Protein AF-A0A1F6R3R0-F1 (afdb_monomer)

Structure (mmCIF, N/CA/C/O backbone):
data_AF-A0A1F6R3R0-F1
#
_entry.id   AF-A0A1F6R3R0-F1
#
loop_
_atom_site.group_PDB
_atom_site.id
_atom_site.type_symbol
_atom_site.label_atom_id
_atom_site.label_alt_id
_atom_site.label_comp_id
_atom_site.label_asym_id
_atom_site.label_entity_id
_atom_site.label_seq_id
_atom_site.pdbx_PDB_ins_code
_atom_site.Cartn_x
_atom_site.Cartn_y
_atom_site.Cartn_z
_atom_site.occupancy
_atom_site.B_iso_or_equiv
_atom_site.auth_seq_id
_atom_site.auth_comp_id
_atom_site.auth_asym_id
_atom_site.auth_atom_id
_atom_site.pdbx_PDB_model_num
ATOM 1 N N . MET A 1 1 ? 36.912 3.350 -59.745 1.00 37.03 1 MET A N 1
ATOM 2 C CA . MET A 1 1 ? 37.679 4.532 -59.291 1.00 37.03 1 MET A CA 1
ATOM 3 C C . MET A 1 1 ? 37.264 4.845 -57.868 1.00 37.03 1 MET A C 1
ATOM 5 O O . MET A 1 1 ? 36.095 5.107 -57.629 1.00 37.03 1 MET A O 1
ATOM 9 N N . ALA A 1 2 ? 38.198 4.702 -56.929 1.00 45.88 2 ALA A N 1
ATOM 10 C CA . ALA A 1 2 ? 37.964 4.864 -55.501 1.00 45.88 2 ALA A CA 1
ATOM 11 C C . ALA A 1 2 ? 37.594 6.316 -55.175 1.00 45.88 2 ALA A C 1
ATOM 13 O O . ALA A 1 2 ? 38.344 7.239 -55.500 1.00 45.88 2 ALA A O 1
ATOM 14 N N . ALA A 1 3 ? 36.445 6.512 -54.529 1.00 49.19 3 ALA A N 1
ATOM 15 C CA . ALA A 1 3 ? 36.075 7.795 -53.963 1.00 49.19 3 ALA A CA 1
ATOM 16 C C . ALA A 1 3 ? 37.119 8.163 -52.899 1.00 49.19 3 ALA A C 1
ATOM 18 O O . ALA A 1 3 ? 37.143 7.595 -51.809 1.00 49.19 3 ALA A O 1
ATOM 19 N N . LYS A 1 4 ? 38.010 9.107 -53.221 1.00 49.38 4 LYS A N 1
ATOM 20 C CA . LYS A 1 4 ? 38.809 9.822 -52.222 1.00 49.38 4 LYS A CA 1
ATOM 21 C C . LYS A 1 4 ? 37.835 10.661 -51.394 1.00 49.38 4 LYS A C 1
ATOM 23 O O . LYS A 1 4 ? 37.620 11.837 -51.676 1.00 49.38 4 LYS A O 1
ATOM 28 N N . LEU A 1 5 ? 37.207 10.036 -50.397 1.00 56.94 5 LEU A N 1
ATOM 29 C CA . LEU A 1 5 ? 36.505 10.760 -49.349 1.00 56.94 5 LEU A CA 1
ATOM 30 C C . LEU A 1 5 ? 37.510 11.723 -48.713 1.00 56.94 5 LEU A C 1
ATOM 32 O O . LEU A 1 5 ? 38.621 11.334 -48.362 1.00 56.94 5 LEU A O 1
ATOM 36 N N . SER A 1 6 ? 37.131 12.993 -48.598 1.00 61.19 6 SER A N 1
ATOM 37 C CA . SER A 1 6 ? 37.915 14.033 -47.932 1.00 61.19 6 SER A CA 1
ATOM 38 C C . SER A 1 6 ? 37.982 13.744 -46.425 1.00 61.19 6 SER A C 1
ATOM 40 O O . SER A 1 6 ? 37.242 14.301 -45.613 1.00 61.19 6 SER A O 1
ATOM 42 N N . THR A 1 7 ? 38.867 12.817 -46.049 1.00 61.50 7 THR A N 1
ATOM 43 C CA . THR A 1 7 ? 38.990 12.207 -44.717 1.00 61.50 7 THR A CA 1
ATOM 44 C C . THR A 1 7 ? 39.216 13.239 -43.610 1.00 61.50 7 THR A C 1
ATOM 46 O O . THR A 1 7 ? 38.764 13.057 -42.485 1.00 61.50 7 THR A O 1
ATOM 49 N N . LYS A 1 8 ? 39.861 14.374 -43.921 1.00 63.59 8 LYS A N 1
ATOM 50 C CA . LYS A 1 8 ? 40.236 15.392 -42.925 1.00 63.59 8 LYS A CA 1
ATOM 51 C C . LYS A 1 8 ? 39.063 16.223 -42.393 1.00 63.59 8 LYS A C 1
ATOM 53 O O . LYS A 1 8 ? 39.130 16.679 -41.255 1.00 63.59 8 LYS A O 1
ATOM 58 N N . ARG A 1 9 ? 38.004 16.454 -43.182 1.00 64.81 9 ARG A N 1
ATOM 59 C CA . ARG A 1 9 ? 36.878 17.312 -42.755 1.00 64.81 9 ARG A CA 1
ATOM 60 C C . ARG A 1 9 ? 35.855 16.543 -41.918 1.00 64.81 9 ARG A C 1
ATOM 62 O O . ARG A 1 9 ? 35.406 17.059 -40.902 1.00 64.81 9 ARG A O 1
ATOM 69 N N . HIS A 1 10 ? 35.564 15.297 -42.289 1.00 70.12 10 HIS A N 1
ATOM 70 C CA . HIS A 1 10 ? 34.649 14.431 -41.536 1.00 70.12 10 HIS A CA 1
ATOM 71 C C . HIS A 1 10 ? 35.235 13.973 -40.192 1.00 70.12 10 HIS A C 1
ATOM 73 O O . HIS A 1 10 ? 34.489 13.808 -39.231 1.00 70.12 10 HIS A O 1
ATOM 79 N N . PHE A 1 11 ? 36.566 13.872 -40.088 1.00 81.56 11 PHE A N 1
ATOM 80 C CA . PHE A 1 11 ? 37.246 13.544 -38.832 1.00 81.56 11 PHE A CA 1
ATOM 81 C C . PHE A 1 11 ? 36.993 14.579 -37.724 1.00 81.56 11 PHE A C 1
ATOM 83 O O . PHE A 1 11 ? 36.819 14.211 -36.567 1.00 81.56 11 PHE A O 1
ATOM 90 N N . LYS A 1 12 ? 36.895 15.874 -38.068 1.00 85.00 12 LYS A N 1
ATOM 91 C CA . LYS A 1 12 ? 36.588 16.928 -37.086 1.00 85.00 12 LYS A CA 1
ATOM 92 C C . LYS A 1 12 ? 35.165 16.805 -36.546 1.00 85.00 12 LYS A C 1
ATOM 94 O O . LYS A 1 12 ? 34.970 16.875 -35.341 1.00 85.00 12 LYS A O 1
ATOM 99 N N . THR A 1 13 ? 34.179 16.587 -37.416 1.00 87.25 13 THR A N 1
ATOM 100 C CA . THR A 1 13 ? 32.778 16.407 -36.999 1.00 87.25 13 THR A CA 1
ATOM 101 C C . THR A 1 13 ? 32.602 15.144 -36.159 1.00 87.25 13 THR A C 1
ATOM 103 O O . THR A 1 13 ? 31.917 15.186 -35.143 1.00 87.25 13 THR A O 1
ATOM 106 N N . PHE A 1 14 ? 33.277 14.052 -36.531 1.00 87.62 14 PHE A N 1
ATOM 107 C CA . PHE A 1 14 ? 33.292 12.820 -35.742 1.00 87.62 14 PHE A CA 1
ATOM 108 C C . PHE A 1 14 ? 33.842 13.053 -34.328 1.00 87.62 14 PHE A C 1
ATOM 110 O O . PHE A 1 14 ? 33.255 12.578 -33.362 1.00 87.62 14 PHE A O 1
ATOM 117 N N . LEU A 1 15 ? 34.904 13.856 -34.192 1.00 90.56 15 LEU A N 1
ATOM 118 C CA . LEU A 1 15 ? 35.475 14.210 -32.892 1.00 90.56 15 LEU A CA 1
ATOM 119 C C . LEU A 1 15 ? 34.489 14.997 -32.011 1.00 90.56 15 LEU A C 1
ATOM 121 O O . LEU A 1 15 ? 34.390 14.720 -30.820 1.00 90.56 15 LEU A O 1
ATOM 125 N N . TYR A 1 16 ? 33.733 15.942 -32.584 1.00 92.81 16 TYR A N 1
ATOM 126 C CA . TYR A 1 16 ? 32.719 16.699 -31.838 1.00 92.81 16 TYR A CA 1
ATOM 127 C C . TYR A 1 16 ? 31.551 15.821 -31.382 1.00 92.81 16 TYR A C 1
ATOM 129 O O . TYR A 1 16 ? 31.128 15.925 -30.235 1.00 92.81 16 TYR A O 1
ATOM 137 N N . VAL A 1 17 ? 31.053 14.931 -32.246 1.00 92.56 17 VAL A N 1
ATOM 138 C CA . VAL A 1 17 ? 29.977 13.997 -31.877 1.00 92.56 17 VAL A CA 1
ATOM 139 C C . VAL A 1 17 ? 30.454 13.020 -30.802 1.00 92.56 17 VAL A C 1
ATOM 141 O O . VAL A 1 17 ? 29.749 12.810 -29.820 1.00 92.56 17 VAL A O 1
ATOM 144 N N . LEU A 1 18 ? 31.673 12.486 -30.935 1.00 93.19 18 LEU A N 1
ATOM 145 C CA . LEU A 1 18 ? 32.281 11.613 -29.930 1.00 93.19 18 LEU A CA 1
ATOM 146 C C . LEU A 1 18 ? 32.450 12.335 -28.589 1.00 93.19 18 LEU A C 1
ATOM 148 O O . LEU A 1 18 ? 32.170 11.762 -27.542 1.00 93.19 18 LEU A O 1
ATOM 152 N N . PHE A 1 19 ? 32.865 13.601 -28.615 1.00 95.00 19 PHE A N 1
ATOM 153 C CA . PHE A 1 19 ? 33.019 14.409 -27.411 1.00 95.00 19 PHE A CA 1
ATOM 154 C C . PHE A 1 19 ? 31.679 14.657 -26.705 1.00 95.00 19 PHE A C 1
ATOM 156 O O . PHE A 1 19 ? 31.589 14.474 -25.494 1.00 95.00 19 PHE A O 1
ATOM 163 N N . ILE A 1 20 ? 30.626 15.005 -27.452 1.00 94.50 20 ILE A N 1
ATOM 164 C CA . ILE A 1 20 ? 29.276 15.191 -26.898 1.00 94.50 20 ILE A CA 1
ATOM 165 C C . ILE A 1 20 ? 28.734 13.870 -26.336 1.00 94.50 20 ILE A C 1
ATOM 167 O O . ILE A 1 20 ? 28.170 13.856 -25.245 1.00 94.50 20 ILE A O 1
ATOM 171 N N . PHE A 1 21 ? 28.947 12.754 -27.038 1.00 94.94 21 PHE A N 1
ATOM 172 C CA . PHE A 1 21 ? 28.534 11.429 -26.579 1.00 94.94 21 PHE A CA 1
ATOM 173 C C . PHE A 1 21 ? 29.245 11.025 -25.281 1.00 94.94 21 PHE A C 1
ATOM 175 O O . PHE A 1 21 ? 28.594 10.604 -24.329 1.00 94.94 21 PHE A O 1
ATOM 182 N N . LEU A 1 22 ? 30.566 11.218 -25.202 1.00 94.44 22 LEU A N 1
ATOM 183 C CA . LEU A 1 22 ? 31.344 10.932 -23.994 1.00 94.44 22 LEU A CA 1
ATOM 184 C C . LEU A 1 22 ? 30.940 11.830 -22.822 1.00 94.44 22 LEU A C 1
ATOM 186 O O . LEU A 1 22 ? 30.851 11.341 -21.700 1.00 94.44 22 LEU A O 1
ATOM 190 N N . LEU A 1 23 ? 30.647 13.110 -23.069 1.00 93.94 23 LEU A N 1
ATOM 191 C CA . LEU A 1 23 ? 30.096 14.007 -22.051 1.00 93.94 23 LEU A CA 1
ATOM 192 C C . LEU A 1 23 ? 28.736 13.521 -21.542 1.00 93.94 23 LEU A C 1
ATOM 194 O O . LEU A 1 23 ? 28.521 13.489 -20.334 1.00 93.94 23 LEU A O 1
ATOM 198 N N . GLY A 1 24 ? 27.844 13.102 -22.443 1.00 92.56 24 GLY A N 1
ATOM 199 C CA . GLY A 1 24 ? 26.542 12.542 -22.082 1.00 92.56 24 GLY A CA 1
ATOM 200 C C . GLY A 1 24 ? 26.670 11.276 -21.235 1.00 92.56 24 GLY A C 1
ATOM 201 O O . GLY A 1 24 ? 26.038 11.173 -20.188 1.00 92.56 24 GLY A O 1
ATOM 202 N N . VAL A 1 25 ? 27.547 10.351 -21.630 1.00 90.56 25 VAL A N 1
ATOM 203 C CA . VAL A 1 25 ? 27.831 9.121 -20.873 1.00 90.56 25 VAL A CA 1
ATOM 204 C C . VAL A 1 25 ? 28.475 9.435 -19.519 1.00 90.56 25 VAL A C 1
ATOM 206 O O . VAL A 1 25 ? 28.128 8.817 -18.518 1.00 90.56 25 VAL A O 1
ATOM 209 N N . PHE A 1 26 ? 29.381 10.411 -19.447 1.00 89.88 26 PHE A N 1
ATOM 210 C CA . PHE A 1 26 ? 30.019 10.817 -18.194 1.00 89.88 26 PHE A CA 1
ATOM 211 C C . PHE A 1 26 ? 29.010 11.414 -17.203 1.00 89.88 26 PHE A C 1
ATOM 213 O O . PHE A 1 26 ? 28.963 11.000 -16.046 1.00 89.88 26 PHE A O 1
ATOM 220 N N . VAL A 1 27 ? 28.153 12.330 -17.666 1.00 88.06 27 VAL A N 1
ATOM 221 C CA . VAL A 1 27 ? 27.066 12.898 -16.852 1.00 88.06 27 VAL A CA 1
ATOM 222 C C . VAL A 1 27 ? 26.061 11.814 -16.457 1.00 88.06 27 VAL A C 1
ATOM 224 O O . VAL A 1 27 ? 25.678 11.739 -15.291 1.00 88.06 27 VAL A O 1
ATOM 227 N N . GLY A 1 28 ? 25.691 10.931 -17.388 1.00 83.62 28 GLY A N 1
ATOM 228 C CA . GLY A 1 28 ? 24.797 9.802 -17.131 1.00 83.62 28 GLY A CA 1
ATOM 229 C C . GLY A 1 28 ? 25.333 8.860 -16.054 1.00 83.62 28 GLY A C 1
ATOM 230 O O . GLY A 1 28 ? 24.596 8.486 -15.145 1.00 83.62 28 GLY A O 1
ATOM 231 N N . ASN A 1 29 ? 26.631 8.549 -16.079 1.00 79.06 29 ASN A N 1
ATOM 232 C CA . ASN A 1 29 ? 27.271 7.718 -15.057 1.00 79.06 29 ASN A CA 1
ATOM 233 C C . ASN A 1 29 ? 27.312 8.399 -13.680 1.00 79.06 29 ASN A C 1
ATOM 235 O O . ASN A 1 29 ? 27.107 7.727 -12.674 1.00 79.06 29 ASN A O 1
ATOM 239 N N . ILE A 1 30 ? 27.520 9.720 -13.607 1.00 78.12 30 ILE A N 1
ATOM 240 C CA . ILE A 1 30 ? 27.457 10.459 -12.331 1.00 78.12 30 ILE A CA 1
ATOM 241 C C . ILE A 1 30 ? 26.043 10.419 -11.740 1.00 78.12 30 ILE A C 1
ATOM 243 O O . ILE A 1 30 ? 25.891 10.231 -10.534 1.00 78.12 30 ILE A O 1
ATOM 247 N N . ILE A 1 31 ? 25.012 10.586 -12.572 1.00 74.31 31 ILE A N 1
ATOM 248 C CA . ILE A 1 31 ? 23.612 10.524 -12.130 1.00 74.31 31 ILE A CA 1
ATOM 249 C C . ILE A 1 31 ? 23.269 9.101 -11.667 1.00 74.31 31 ILE A C 1
ATOM 251 O O . ILE A 1 31 ? 22.756 8.928 -10.565 1.00 74.31 31 ILE A O 1
ATOM 255 N N . THR A 1 32 ? 23.636 8.087 -12.453 1.00 65.19 32 THR A N 1
ATOM 256 C CA . THR A 1 32 ? 23.392 6.667 -12.137 1.00 65.19 32 THR A CA 1
ATOM 257 C C . THR A 1 32 ? 24.104 6.243 -10.848 1.00 65.19 32 THR A C 1
ATOM 259 O O . THR A 1 32 ? 23.514 5.579 -9.999 1.00 65.19 32 THR A O 1
ATOM 262 N N . GLY A 1 33 ? 25.349 6.690 -10.645 1.00 60.59 33 GLY A N 1
ATOM 263 C CA . GLY A 1 33 ? 26.114 6.402 -9.431 1.00 60.59 33 GLY A CA 1
ATOM 264 C C . GLY A 1 33 ? 25.506 7.005 -8.159 1.00 60.59 33 GLY A C 1
ATOM 265 O O . GLY A 1 33 ? 25.602 6.394 -7.099 1.00 60.59 33 GLY A O 1
ATOM 266 N N . ARG A 1 34 ? 24.835 8.164 -8.252 1.00 55.47 34 ARG A N 1
ATOM 267 C CA . ARG A 1 34 ? 24.122 8.764 -7.108 1.00 55.47 34 ARG A CA 1
ATOM 268 C C . ARG A 1 34 ? 22.853 8.004 -6.739 1.00 55.47 34 ARG A C 1
ATOM 270 O O . ARG A 1 34 ? 22.569 7.876 -5.553 1.00 55.47 34 ARG A O 1
ATOM 277 N N . ILE A 1 35 ? 22.133 7.482 -7.730 1.00 57.31 35 ILE A N 1
ATOM 278 C CA . ILE A 1 35 ? 20.931 6.668 -7.506 1.00 57.31 35 ILE A CA 1
ATOM 279 C C . ILE A 1 35 ? 21.317 5.354 -6.809 1.00 57.31 35 ILE A C 1
ATOM 281 O O . ILE A 1 35 ? 20.712 5.016 -5.802 1.00 57.31 35 ILE A O 1
ATOM 285 N N . SER A 1 36 ? 22.402 4.693 -7.235 1.00 52.97 36 SER A N 1
ATOM 286 C CA . SER A 1 36 ? 22.894 3.470 -6.575 1.00 52.97 36 SER A CA 1
ATOM 287 C C . SER A 1 36 ? 23.277 3.689 -5.098 1.00 52.97 36 SER A C 1
ATOM 289 O O . SER A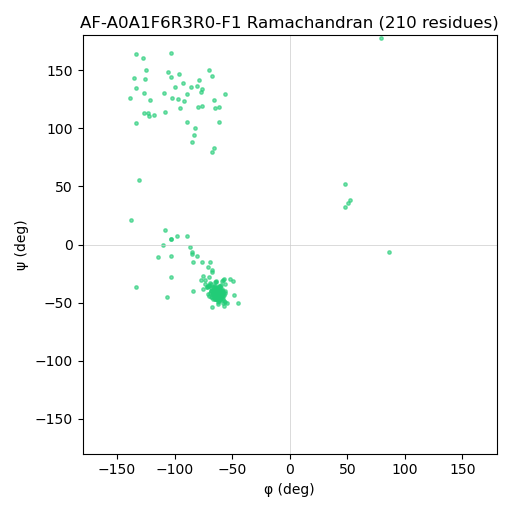 1 36 ? 22.929 2.888 -4.239 1.00 52.97 36 SER A O 1
ATOM 291 N N . SER A 1 37 ? 23.923 4.814 -4.763 1.00 52.62 37 SER A N 1
ATOM 292 C CA . SER A 1 37 ? 24.228 5.153 -3.360 1.00 52.62 37 SER A CA 1
ATOM 293 C C . SER A 1 37 ? 23.005 5.555 -2.524 1.00 52.62 37 SER A C 1
ATOM 295 O O . SER A 1 37 ? 23.075 5.536 -1.297 1.00 52.62 37 SER A O 1
ATOM 297 N N . GLN A 1 38 ? 21.901 5.943 -3.172 1.00 54.50 38 GLN A N 1
ATOM 298 C CA . GLN A 1 38 ? 20.653 6.322 -2.509 1.00 54.50 38 GLN A CA 1
ATOM 299 C C . GLN A 1 38 ? 19.963 5.090 -1.898 1.00 54.50 38 GLN A C 1
ATOM 301 O O . GLN A 1 38 ? 19.434 5.177 -0.797 1.00 54.50 38 GLN A O 1
ATOM 306 N N . PHE A 1 39 ? 20.051 3.925 -2.544 1.00 56.50 39 PHE A N 1
ATOM 307 C CA . PHE A 1 39 ? 19.366 2.714 -2.083 1.00 56.50 39 PHE A CA 1
ATOM 308 C C . PHE A 1 39 ? 19.910 2.144 -0.769 1.00 56.50 39 PHE A C 1
ATOM 310 O O . PHE A 1 39 ? 19.124 1.746 0.089 1.00 56.50 39 PHE A O 1
ATOM 317 N N . SER A 1 40 ? 21.232 2.157 -0.544 1.00 58.38 40 SER A N 1
ATOM 318 C CA . SER A 1 40 ? 21.796 1.764 0.762 1.00 58.38 40 SER A CA 1
ATOM 319 C C . SER A 1 40 ? 21.288 2.667 1.893 1.00 58.38 40 SER A C 1
ATOM 321 O O . SER A 1 40 ? 21.025 2.196 2.999 1.00 58.38 40 SER A O 1
ATOM 323 N N . LEU A 1 41 ? 21.108 3.960 1.601 1.00 56.12 41 LEU A N 1
ATOM 324 C CA . LEU A 1 41 ? 20.556 4.930 2.546 1.00 56.12 41 LEU A CA 1
ATOM 325 C C . LEU A 1 41 ? 19.056 4.713 2.771 1.00 56.12 41 LEU A C 1
ATOM 327 O O . LEU A 1 41 ? 18.592 4.853 3.900 1.00 56.12 41 LEU A O 1
ATOM 331 N N . ASP A 1 42 ? 18.305 4.338 1.737 1.00 65.62 42 ASP A N 1
ATOM 332 C CA . ASP A 1 42 ? 16.879 4.025 1.856 1.00 65.62 42 ASP A CA 1
ATOM 333 C C . ASP A 1 42 ? 16.654 2.736 2.660 1.00 65.62 42 ASP A C 1
ATOM 335 O O . ASP A 1 42 ? 15.757 2.687 3.502 1.00 65.62 42 ASP A O 1
ATOM 339 N N . GLN A 1 43 ? 17.521 1.731 2.503 1.00 65.81 43 GLN A N 1
ATOM 340 C CA . GLN A 1 43 ? 17.485 0.496 3.288 1.00 65.81 43 GLN A CA 1
ATOM 341 C C . GLN A 1 43 ? 17.737 0.759 4.782 1.00 65.81 43 GLN A C 1
ATOM 343 O O . GLN A 1 43 ? 16.999 0.279 5.650 1.00 65.81 43 GLN A O 1
ATOM 348 N N . GLU A 1 44 ? 18.758 1.560 5.098 1.00 69.69 44 GLU A N 1
ATOM 349 C CA . GLU A 1 44 ? 19.049 1.980 6.471 1.00 69.69 44 GLU A CA 1
ATOM 350 C C . GLU A 1 44 ? 17.906 2.834 7.038 1.00 69.69 44 GLU A C 1
ATOM 352 O O . GLU A 1 44 ? 17.478 2.635 8.177 1.00 69.69 44 GLU A O 1
ATOM 357 N N . ARG A 1 45 ? 17.344 3.740 6.230 1.00 69.12 45 ARG A N 1
ATOM 358 C CA . ARG A 1 45 ? 16.205 4.578 6.612 1.00 69.12 45 ARG A CA 1
ATOM 359 C C . ARG A 1 45 ? 14.966 3.746 6.923 1.00 69.12 45 ARG A C 1
ATOM 361 O O . ARG A 1 45 ? 14.328 4.022 7.936 1.00 69.12 45 ARG A O 1
ATOM 368 N N . ILE A 1 46 ? 14.634 2.733 6.121 1.00 69.69 46 ILE A N 1
ATOM 369 C CA . ILE A 1 46 ? 13.476 1.866 6.383 1.00 69.69 46 ILE A CA 1
ATOM 370 C C . ILE A 1 46 ? 13.723 0.995 7.611 1.00 69.69 46 ILE A C 1
ATOM 372 O O . ILE A 1 46 ? 12.836 0.883 8.452 1.00 69.69 46 ILE A O 1
ATOM 376 N N . SER A 1 47 ? 14.924 0.438 7.780 1.00 72.44 47 SER A N 1
ATOM 377 C CA . SER A 1 47 ? 15.273 -0.304 8.998 1.00 72.44 47 SER A CA 1
ATOM 378 C C . SER A 1 47 ? 15.139 0.569 10.251 1.00 72.44 47 SER A C 1
ATOM 380 O O . SER A 1 47 ? 14.528 0.162 11.240 1.00 72.44 47 SER A O 1
ATOM 382 N N . ASN A 1 48 ? 15.652 1.799 10.203 1.00 71.06 48 ASN A N 1
ATOM 383 C CA . ASN A 1 48 ? 15.515 2.767 11.289 1.00 71.06 48 ASN A CA 1
ATOM 384 C C . ASN A 1 48 ? 14.055 3.167 11.513 1.00 71.06 48 ASN A C 1
ATOM 386 O O . ASN A 1 48 ? 13.630 3.309 12.657 1.00 71.06 48 ASN A O 1
ATOM 390 N N . TYR A 1 49 ? 13.268 3.304 10.445 1.00 70.94 49 TYR A N 1
ATOM 391 C CA . TYR A 1 49 ? 11.843 3.590 10.540 1.00 70.94 49 TYR A CA 1
ATOM 392 C C . TYR A 1 49 ? 11.084 2.429 11.195 1.00 70.94 49 TYR A C 1
ATOM 394 O O . TYR A 1 49 ? 10.322 2.664 12.130 1.00 70.94 49 TYR A O 1
ATOM 402 N N . LEU A 1 50 ? 11.345 1.180 10.796 1.00 69.06 50 LEU A N 1
ATOM 403 C CA . LEU A 1 50 ? 10.777 -0.025 11.411 1.00 69.06 50 LEU A CA 1
ATOM 404 C C . LEU A 1 50 ? 11.116 -0.104 12.902 1.00 69.06 50 LEU A C 1
ATOM 406 O O . LEU A 1 50 ? 10.222 -0.293 13.726 1.00 69.06 50 LEU A O 1
ATOM 410 N N . LEU A 1 51 ? 12.384 0.120 13.255 1.00 72.56 51 LEU A N 1
ATOM 411 C CA . LEU A 1 51 ? 12.817 0.185 14.649 1.00 72.56 51 LEU A CA 1
ATOM 412 C C . LEU A 1 51 ? 12.096 1.311 15.402 1.00 72.56 51 LEU A C 1
ATOM 414 O O . LEU A 1 51 ? 11.643 1.122 16.530 1.00 72.56 51 LEU A O 1
ATOM 418 N N . SER A 1 52 ? 11.947 2.477 14.773 1.00 72.31 52 SER A N 1
ATOM 419 C CA . SER A 1 52 ? 11.241 3.608 15.370 1.00 72.31 52 SER A CA 1
ATOM 420 C C . SER A 1 52 ? 9.758 3.311 15.595 1.00 72.31 52 SER A C 1
ATOM 422 O O . SER A 1 52 ? 9.220 3.743 16.609 1.00 72.31 52 SER A O 1
ATOM 424 N N . MET A 1 53 ? 9.106 2.550 14.709 1.00 68.00 53 MET A N 1
ATOM 425 C CA . MET A 1 53 ? 7.720 2.119 14.884 1.00 68.00 53 MET A CA 1
ATOM 426 C C . MET A 1 53 ? 7.577 1.161 16.063 1.00 68.00 53 MET A C 1
ATOM 428 O O . MET A 1 53 ? 6.646 1.316 16.846 1.00 68.00 53 MET A O 1
ATOM 432 N N . ASP A 1 54 ? 8.502 0.214 16.230 1.00 70.56 54 ASP A N 1
ATOM 433 C CA . ASP A 1 54 ? 8.476 -0.727 17.357 1.00 70.56 54 ASP A CA 1
ATOM 434 C C . ASP A 1 54 ? 8.645 0.017 18.698 1.00 70.56 54 ASP A C 1
ATOM 436 O O . ASP A 1 54 ? 7.920 -0.230 19.670 1.00 70.56 54 ASP A O 1
ATOM 440 N N . VAL A 1 55 ? 9.537 1.015 18.730 1.00 74.50 55 VAL A N 1
ATOM 441 C CA . VAL A 1 55 ? 9.701 1.921 19.879 1.00 74.50 55 VAL A CA 1
ATOM 442 C C . VAL A 1 55 ? 8.439 2.753 20.111 1.00 74.50 55 VAL A C 1
ATOM 444 O O . VAL A 1 55 ? 7.963 2.845 21.240 1.00 74.50 55 VAL A O 1
ATOM 447 N N . GLN A 1 56 ? 7.867 3.336 19.060 1.00 68.50 56 GLN A N 1
ATOM 448 C CA . GLN A 1 56 ? 6.644 4.132 19.133 1.00 68.50 56 GLN A CA 1
ATOM 449 C C . GLN A 1 56 ? 5.463 3.315 19.660 1.00 68.50 56 GLN A C 1
ATOM 451 O O . GLN A 1 56 ? 4.806 3.750 20.599 1.00 68.50 56 GLN A O 1
ATOM 456 N N . MET A 1 57 ? 5.226 2.110 19.135 1.00 68.38 57 MET A N 1
ATOM 457 C CA . MET A 1 57 ? 4.177 1.211 19.627 1.00 68.38 57 MET A CA 1
ATOM 458 C C . MET A 1 57 ? 4.343 0.910 21.119 1.00 68.38 57 MET A C 1
ATOM 460 O O . MET A 1 57 ? 3.362 0.964 21.859 1.00 68.38 57 MET A O 1
ATOM 464 N N . SER A 1 58 ? 5.582 0.677 21.563 1.00 74.00 58 SER A N 1
ATOM 465 C CA . SER A 1 58 ? 5.906 0.445 22.976 1.00 74.00 58 SER A CA 1
ATOM 466 C C . SER A 1 58 ? 5.655 1.690 23.843 1.00 74.00 58 SER A C 1
ATOM 468 O O . SER A 1 58 ? 5.128 1.591 24.947 1.00 74.00 58 SER A O 1
ATOM 470 N N . LEU A 1 59 ? 5.980 2.889 23.346 1.00 72.62 59 LEU A N 1
ATOM 471 C CA . LEU A 1 59 ? 5.693 4.158 24.034 1.00 72.62 59 LEU A CA 1
ATOM 472 C C . LEU A 1 59 ? 4.189 4.460 24.094 1.00 72.62 59 LEU A C 1
ATOM 474 O O . LEU A 1 59 ? 3.701 5.060 25.056 1.00 72.62 59 LEU A O 1
ATOM 478 N N . PHE A 1 60 ? 3.450 4.061 23.062 1.00 70.56 60 PHE A N 1
ATOM 479 C CA . PHE A 1 60 ? 2.034 4.356 22.909 1.00 70.56 60 PHE A CA 1
ATOM 480 C C . PHE A 1 60 ? 1.110 3.354 23.602 1.00 70.56 60 PHE A C 1
ATOM 482 O O . PHE A 1 60 ? -0.089 3.618 23.635 1.00 70.56 60 PHE A O 1
ATOM 489 N N . GLU A 1 61 ? 1.615 2.291 24.242 1.00 69.69 61 GLU A N 1
ATOM 490 C CA . GLU A 1 61 ? 0.784 1.306 24.962 1.00 69.69 61 GLU A CA 1
ATOM 491 C C . GLU A 1 61 ? -0.233 1.940 25.930 1.00 69.69 61 GLU A C 1
ATOM 493 O O . GLU A 1 61 ? -1.331 1.417 26.096 1.00 69.69 61 GLU A O 1
ATOM 498 N N . SER A 1 62 ? 0.089 3.096 26.523 1.00 68.06 62 SER A N 1
ATOM 499 C CA . SER A 1 62 ? -0.796 3.830 27.443 1.00 68.06 62 SER A CA 1
ATOM 500 C C . SER A 1 62 ? -1.490 5.064 26.843 1.00 68.06 62 SER A C 1
ATOM 502 O O . SER A 1 62 ? -2.365 5.641 27.485 1.00 68.06 62 SER A O 1
ATOM 504 N N . ASN A 1 63 ? -1.109 5.509 25.639 1.00 75.94 63 ASN A N 1
ATOM 505 C CA . ASN A 1 63 ? -1.549 6.786 25.047 1.00 75.94 63 ASN A CA 1
ATOM 506 C C . ASN A 1 63 ? -1.890 6.694 23.548 1.00 75.94 63 ASN A C 1
ATOM 508 O O . ASN A 1 63 ? -1.917 7.714 22.857 1.00 75.94 63 ASN A O 1
ATOM 512 N N . ILE A 1 64 ? -2.180 5.493 23.047 1.00 76.81 64 ILE A N 1
ATOM 513 C CA . ILE A 1 64 ? -2.388 5.186 21.625 1.00 76.81 64 ILE A CA 1
ATOM 514 C C . ILE A 1 64 ? -3.406 6.106 20.926 1.00 76.81 64 ILE A C 1
ATOM 516 O O . ILE A 1 64 ? -3.230 6.456 19.764 1.00 76.81 64 ILE A O 1
ATOM 520 N N . CYS A 1 65 ? -4.405 6.622 21.648 1.00 81.31 65 CYS A N 1
ATOM 521 C CA . CYS A 1 65 ? -5.422 7.514 21.082 1.00 81.31 65 CYS A CA 1
ATOM 522 C C . CYS A 1 65 ? -4.965 8.959 20.837 1.00 81.31 65 CYS A C 1
ATOM 524 O O . CYS A 1 65 ? -5.629 9.689 20.100 1.00 81.31 65 CYS A O 1
ATOM 526 N N . ARG A 1 66 ? -3.835 9.384 21.418 1.00 79.44 66 ARG A N 1
ATOM 527 C CA . ARG A 1 66 ? -3.238 10.711 21.165 1.00 79.44 66 ARG A CA 1
ATOM 528 C C . ARG A 1 66 ? -2.434 10.762 19.868 1.00 79.44 66 ARG A C 1
ATOM 530 O O . ARG A 1 66 ? -2.016 11.839 19.456 1.00 79.44 66 ARG A O 1
ATOM 537 N N . VAL A 1 67 ? -2.206 9.608 19.250 1.00 74.06 67 VAL A N 1
ATOM 538 C CA . VAL A 1 67 ? -1.426 9.478 18.028 1.00 74.06 67 VAL A CA 1
ATOM 539 C C . VAL A 1 67 ? -2.254 9.937 16.828 1.00 74.06 67 VAL A C 1
ATOM 541 O O . VAL A 1 67 ? -3.426 9.573 16.667 1.00 74.06 67 VAL A O 1
ATOM 544 N N . ASP A 1 68 ? -1.623 10.752 15.988 1.00 76.44 6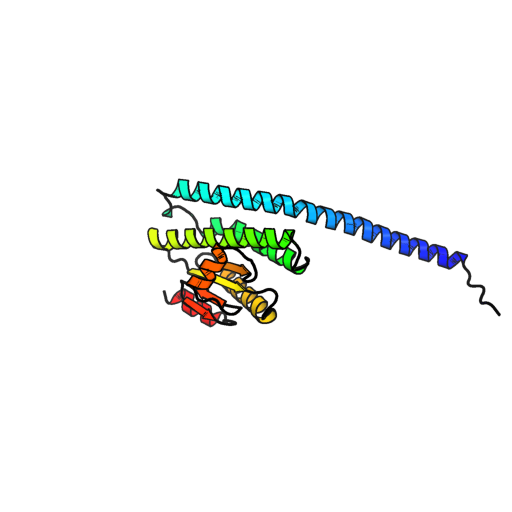8 ASP A N 1
ATOM 545 C CA . ASP A 1 68 ? -2.149 11.170 14.695 1.00 76.44 68 ASP A CA 1
ATOM 546 C C . ASP A 1 68 ? -1.713 10.157 13.629 1.00 76.44 68 ASP A C 1
ATOM 548 O O . ASP A 1 68 ? -0.545 10.098 13.243 1.00 76.44 68 ASP A O 1
ATOM 552 N N . VAL A 1 69 ? -2.661 9.323 13.202 1.00 73.81 69 VAL A N 1
ATOM 553 C CA . VAL A 1 69 ? -2.433 8.247 12.231 1.00 73.81 69 VAL A CA 1
ATOM 554 C C . VAL A 1 69 ? -1.989 8.798 10.878 1.00 73.81 69 VAL A C 1
ATOM 556 O O . VAL A 1 69 ? -1.117 8.210 10.244 1.00 73.81 69 VAL A O 1
ATOM 559 N N . PHE A 1 70 ? -2.528 9.941 10.460 1.00 72.50 70 PHE A N 1
ATOM 560 C CA . PHE A 1 70 ? -2.279 10.488 9.129 1.00 72.50 70 PHE A CA 1
ATOM 561 C C . PHE A 1 70 ? -0.869 11.075 9.014 1.00 72.50 70 PHE A C 1
ATOM 563 O O . PHE A 1 70 ? -0.192 10.890 8.001 1.00 72.50 70 PHE A O 1
ATOM 570 N N . LYS A 1 71 ? -0.350 11.649 10.108 1.00 73.69 71 LYS A N 1
ATOM 571 C CA . LYS A 1 71 ? 1.071 12.024 10.206 1.00 73.69 71 LYS A CA 1
ATOM 572 C C . LYS A 1 71 ? 2.009 10.826 10.195 1.00 73.69 71 LYS A C 1
ATOM 574 O O . LYS A 1 71 ? 3.084 10.906 9.613 1.00 73.69 71 LYS A O 1
ATOM 579 N N . LEU A 1 72 ? 1.617 9.704 10.804 1.00 68.38 72 LEU A N 1
ATOM 580 C CA . LEU A 1 72 ? 2.425 8.483 10.731 1.00 68.38 72 LEU A CA 1
ATOM 581 C C . LEU A 1 72 ? 2.524 7.960 9.294 1.00 68.38 72 LEU A C 1
ATOM 583 O O . LEU A 1 72 ? 3.526 7.355 8.925 1.00 68.38 72 LEU A O 1
ATOM 587 N N . THR A 1 73 ? 1.490 8.158 8.476 1.00 69.62 73 THR A N 1
ATOM 588 C CA . THR A 1 73 ? 1.434 7.632 7.104 1.00 69.62 73 THR A CA 1
ATOM 589 C C . THR A 1 73 ? 2.125 8.511 6.064 1.00 69.62 73 THR A C 1
ATOM 591 O O . THR A 1 73 ? 2.430 8.016 4.981 1.00 69.62 73 THR A O 1
ATOM 594 N N . GLU A 1 74 ? 2.435 9.771 6.378 1.00 71.50 74 GLU A N 1
ATOM 595 C CA . GLU A 1 74 ? 3.028 10.735 5.436 1.00 71.50 74 GLU A CA 1
ATOM 596 C C . GLU A 1 74 ? 4.399 10.281 4.898 1.00 71.50 74 GLU A C 1
ATOM 598 O O . GLU A 1 74 ? 4.635 10.258 3.683 1.00 71.50 74 GLU A O 1
ATOM 603 N N . ASP A 1 75 ? 5.283 9.821 5.787 1.00 70.56 75 ASP A N 1
ATOM 604 C CA . ASP A 1 75 ? 6.599 9.295 5.404 1.00 70.56 75 ASP A CA 1
ATOM 605 C C . ASP A 1 75 ? 6.473 8.049 4.512 1.00 70.56 75 ASP A C 1
ATOM 607 O O . ASP A 1 75 ? 7.200 7.905 3.526 1.00 70.56 75 ASP A O 1
ATOM 611 N N . LYS A 1 76 ? 5.498 7.176 4.800 1.00 77.56 76 LYS A N 1
ATOM 612 C CA . LYS A 1 76 ? 5.213 5.975 4.000 1.00 77.56 76 LYS A CA 1
ATOM 613 C C . LYS A 1 76 ? 4.721 6.331 2.600 1.00 77.56 76 LYS A C 1
ATOM 615 O O . LYS A 1 76 ? 5.095 5.667 1.638 1.00 77.56 76 LYS A O 1
ATOM 620 N N . VAL A 1 77 ? 3.883 7.359 2.463 1.00 73.81 77 VAL A N 1
ATOM 621 C CA . VAL A 1 77 ? 3.416 7.839 1.150 1.00 73.81 77 VAL A CA 1
ATOM 622 C C . VAL A 1 77 ? 4.594 8.331 0.316 1.00 73.81 77 VAL A C 1
ATOM 624 O O . VAL A 1 77 ? 4.704 7.987 -0.860 1.00 73.81 77 VAL A O 1
ATOM 627 N N . THR A 1 78 ? 5.516 9.073 0.931 1.00 75.38 78 THR A N 1
ATOM 628 C CA . THR A 1 78 ? 6.741 9.524 0.256 1.00 75.38 78 THR A CA 1
ATOM 629 C C . THR A 1 78 ? 7.595 8.341 -0.202 1.00 75.38 78 THR A C 1
ATOM 631 O O . THR A 1 78 ? 8.012 8.307 -1.360 1.00 75.38 78 THR A O 1
ATOM 634 N N . LEU A 1 79 ? 7.793 7.343 0.665 1.00 75.31 79 LEU A N 1
ATOM 635 C CA . LEU A 1 79 ? 8.520 6.115 0.327 1.00 75.31 79 LEU A CA 1
ATOM 636 C C . LEU A 1 79 ? 7.834 5.326 -0.799 1.00 75.31 79 LEU A C 1
ATOM 638 O O . LEU A 1 79 ? 8.508 4.870 -1.715 1.00 75.31 79 LEU A O 1
ATOM 642 N N . GLY A 1 80 ? 6.503 5.212 -0.783 1.00 79.31 80 GLY A N 1
ATOM 643 C CA . GLY A 1 80 ? 5.742 4.527 -1.835 1.00 79.31 80 GLY A CA 1
ATOM 644 C C . GLY A 1 80 ? 5.882 5.201 -3.204 1.00 79.31 80 GLY A C 1
ATOM 645 O O . GLY A 1 80 ? 6.109 4.529 -4.209 1.00 79.31 80 GLY A O 1
ATOM 646 N N . LYS A 1 81 ? 5.841 6.540 -3.247 1.00 77.12 81 LYS A N 1
ATOM 647 C CA . LYS A 1 81 ? 6.082 7.309 -4.482 1.00 77.12 81 LYS A CA 1
ATOM 648 C C . LYS A 1 81 ? 7.500 7.102 -5.013 1.00 77.12 81 LYS A C 1
ATOM 650 O O . LYS A 1 81 ? 7.685 6.927 -6.214 1.00 77.12 81 LYS A O 1
ATOM 655 N N . GLN A 1 82 ? 8.498 7.105 -4.129 1.00 76.31 82 GLN A N 1
ATOM 656 C CA . GLN A 1 82 ? 9.883 6.816 -4.506 1.00 76.31 82 GLN A CA 1
ATOM 657 C C . GLN A 1 82 ? 10.023 5.392 -5.051 1.00 76.31 82 GLN A C 1
ATOM 659 O O . GLN A 1 82 ? 10.616 5.214 -6.111 1.00 76.31 82 GLN A O 1
ATOM 664 N N . LEU A 1 83 ? 9.413 4.405 -4.390 1.00 82.12 83 LEU A N 1
ATOM 665 C CA . LEU A 1 83 ? 9.416 3.016 -4.837 1.00 82.12 83 LEU A CA 1
ATOM 666 C C . LEU A 1 83 ? 8.791 2.859 -6.228 1.00 82.12 83 LEU A C 1
ATOM 668 O O . LEU A 1 83 ? 9.392 2.223 -7.082 1.00 82.12 83 LEU A O 1
ATOM 672 N N . THR A 1 84 ? 7.662 3.519 -6.494 1.00 79.06 84 THR A N 1
ATOM 673 C CA . THR A 1 84 ? 7.002 3.494 -7.815 1.00 79.06 84 THR A CA 1
ATOM 674 C C . THR A 1 84 ? 7.932 4.004 -8.923 1.00 79.06 84 THR A C 1
ATOM 676 O O . THR A 1 84 ? 8.041 3.414 -9.996 1.00 79.06 84 THR A O 1
ATOM 679 N N . VAL A 1 85 ? 8.658 5.100 -8.663 1.00 77.56 85 VAL A N 1
ATOM 680 C CA . VAL A 1 85 ? 9.642 5.642 -9.616 1.00 77.56 85 VAL A CA 1
ATOM 681 C C . VAL A 1 85 ? 10.797 4.663 -9.833 1.00 77.56 85 VAL A C 1
ATOM 683 O O . VAL A 1 85 ? 11.295 4.545 -10.951 1.00 77.56 85 VAL A O 1
ATOM 686 N N . LEU A 1 86 ? 11.234 3.969 -8.785 1.00 77.88 86 LEU A N 1
ATOM 687 C CA . LEU A 1 86 ? 12.301 2.976 -8.873 1.00 77.88 86 LEU A CA 1
ATOM 688 C C . LEU A 1 86 ? 11.855 1.741 -9.664 1.00 77.88 86 LEU A C 1
ATOM 690 O O . LEU A 1 86 ? 12.571 1.319 -10.565 1.00 77.88 86 LEU A O 1
ATOM 694 N N . GLU A 1 87 ? 10.654 1.224 -9.409 1.00 81.31 87 GLU A N 1
ATOM 695 C CA . GLU A 1 87 ? 10.064 0.098 -10.146 1.00 81.31 87 GLU A CA 1
ATOM 696 C C . GLU A 1 87 ? 9.982 0.378 -11.653 1.00 81.31 87 GLU A C 1
ATOM 698 O O . GLU A 1 87 ? 10.324 -0.485 -12.457 1.00 81.31 87 GLU A O 1
ATOM 703 N N . ALA A 1 88 ? 9.632 1.606 -12.046 1.00 79.56 88 ALA A N 1
ATOM 704 C CA . ALA A 1 88 ? 9.559 1.999 -13.454 1.00 79.56 88 ALA A CA 1
ATOM 705 C C . ALA A 1 88 ? 10.924 2.045 -14.174 1.00 79.56 88 ALA A C 1
ATOM 707 O O . ALA A 1 88 ? 10.973 2.004 -15.404 1.00 79.56 88 ALA A O 1
ATOM 708 N N . ASN A 1 89 ? 12.031 2.175 -13.434 1.00 76.88 89 ASN A N 1
ATOM 709 C CA . ASN A 1 89 ? 13.374 2.376 -13.995 1.00 76.88 89 ASN A CA 1
ATOM 710 C C . ASN A 1 89 ? 14.340 1.207 -13.740 1.00 76.88 89 ASN A C 1
ATOM 712 O O . ASN A 1 89 ? 15.422 1.174 -14.333 1.00 76.88 89 ASN A O 1
ATOM 716 N N . SER A 1 90 ? 13.965 0.261 -12.881 1.00 80.00 90 SER A N 1
ATOM 717 C CA . SER A 1 90 ? 14.780 -0.891 -12.498 1.00 80.00 90 SER A CA 1
ATOM 718 C C . SER A 1 90 ? 14.323 -2.171 -13.195 1.00 80.00 90 SER A C 1
ATOM 720 O O . SER A 1 90 ? 13.241 -2.250 -13.776 1.00 80.00 90 SER A O 1
ATOM 722 N N . ARG A 1 91 ? 15.174 -3.203 -13.169 1.00 80.88 91 ARG A N 1
ATOM 723 C CA . ARG A 1 91 ? 14.769 -4.531 -13.641 1.00 80.88 91 ARG A CA 1
ATOM 724 C C . ARG A 1 91 ? 13.930 -5.224 -12.561 1.00 80.88 91 ARG A C 1
ATOM 726 O O . ARG A 1 91 ? 14.288 -5.106 -11.390 1.00 80.88 91 ARG A O 1
ATOM 733 N N . PRO A 1 92 ? 12.870 -5.972 -12.919 1.00 77.06 92 PRO A N 1
ATOM 734 C CA . PRO A 1 92 ? 12.032 -6.660 -11.934 1.00 77.06 92 PRO A CA 1
ATOM 735 C C . PRO A 1 92 ? 12.799 -7.651 -11.046 1.00 77.06 92 PRO A C 1
ATOM 737 O O . PRO A 1 92 ? 12.452 -7.836 -9.885 1.00 77.06 92 PRO A O 1
ATOM 740 N N . ASP A 1 93 ? 13.858 -8.262 -11.583 1.00 82.25 93 ASP A N 1
ATOM 741 C CA . ASP A 1 93 ? 14.706 -9.256 -10.921 1.00 82.25 93 ASP A CA 1
ATOM 742 C C . ASP A 1 93 ? 15.893 -8.649 -10.154 1.00 82.25 93 ASP A C 1
ATOM 744 O O . ASP A 1 93 ? 16.756 -9.383 -9.670 1.00 82.25 93 ASP A O 1
ATOM 748 N N . ASP A 1 94 ? 15.958 -7.319 -10.039 1.00 84.94 94 ASP A N 1
ATOM 749 C CA . ASP A 1 94 ? 17.011 -6.638 -9.292 1.00 84.94 94 ASP A CA 1
ATOM 750 C C . ASP A 1 94 ? 16.911 -6.980 -7.787 1.00 84.94 94 ASP A C 1
ATOM 752 O O . ASP A 1 94 ? 15.917 -6.628 -7.139 1.00 84.94 94 ASP A O 1
ATOM 756 N N . PRO A 1 95 ? 17.928 -7.637 -7.190 1.00 84.38 95 PRO A N 1
ATOM 757 C CA . PRO A 1 95 ? 17.907 -8.007 -5.775 1.00 84.38 95 PRO A CA 1
ATOM 758 C C . PRO A 1 95 ? 17.733 -6.812 -4.832 1.00 84.38 95 PRO A C 1
ATOM 760 O O . PRO A 1 95 ? 17.151 -6.955 -3.755 1.00 84.38 95 PRO A O 1
ATOM 763 N N . GLU A 1 96 ? 18.229 -5.636 -5.220 1.00 80.88 96 GLU A N 1
ATOM 764 C CA . GLU A 1 96 ? 18.102 -4.412 -4.433 1.00 80.88 96 GLU A CA 1
ATOM 765 C C . GLU A 1 96 ? 16.653 -3.910 -4.433 1.00 80.88 96 GLU A C 1
ATOM 767 O O . GLU A 1 96 ? 16.105 -3.593 -3.373 1.00 80.88 96 GLU A O 1
ATOM 772 N N . LEU A 1 97 ? 15.992 -3.952 -5.595 1.00 83.06 97 LEU A N 1
ATOM 773 C CA . LEU A 1 97 ? 14.572 -3.632 -5.725 1.00 83.06 97 LEU A CA 1
ATOM 774 C C . LEU A 1 97 ? 13.704 -4.616 -4.934 1.00 83.06 97 LEU A C 1
ATOM 776 O O . LEU A 1 97 ? 12.824 -4.192 -4.187 1.00 83.06 97 LEU A O 1
ATOM 780 N N . ILE A 1 98 ? 13.972 -5.921 -5.044 1.00 87.44 98 ILE A N 1
ATOM 781 C CA . ILE A 1 98 ? 13.243 -6.960 -4.300 1.00 87.44 98 ILE A CA 1
ATOM 782 C C . ILE A 1 98 ? 13.386 -6.740 -2.790 1.00 87.44 98 ILE A C 1
ATOM 784 O O . ILE A 1 98 ? 12.394 -6.791 -2.056 1.00 87.44 98 ILE A O 1
ATOM 788 N N . SER A 1 99 ? 14.600 -6.445 -2.315 1.00 85.38 99 SER A N 1
ATOM 789 C CA . SER A 1 99 ? 14.849 -6.109 -0.909 1.00 85.38 99 SER A CA 1
ATOM 790 C C . SER A 1 99 ? 14.051 -4.874 -0.478 1.00 85.38 99 SER A C 1
ATOM 792 O O . SER A 1 99 ? 13.425 -4.880 0.583 1.00 85.38 99 SER A O 1
ATOM 794 N N . LEU A 1 100 ? 14.032 -3.820 -1.294 1.00 83.69 100 LEU A N 1
ATOM 795 C CA . LEU A 1 100 ? 13.309 -2.592 -0.977 1.00 83.69 100 LEU A CA 1
ATOM 796 C C . LEU A 1 100 ? 11.788 -2.815 -0.917 1.00 83.69 100 LEU A C 1
ATOM 798 O O . LEU A 1 100 ? 11.147 -2.426 0.061 1.00 83.69 100 LEU A O 1
ATOM 802 N N . LYS A 1 101 ? 11.220 -3.511 -1.908 1.00 88.50 101 LYS A N 1
ATOM 803 C CA . LYS A 1 101 ? 9.799 -3.899 -1.944 1.00 88.50 101 LYS A CA 1
ATOM 804 C C . LYS A 1 101 ? 9.419 -4.776 -0.754 1.00 88.50 101 LYS A C 1
ATOM 806 O O . LYS A 1 101 ? 8.365 -4.579 -0.149 1.00 88.50 101 LYS A O 1
ATOM 811 N N . THR A 1 102 ? 10.303 -5.694 -0.365 1.00 90.00 102 THR A N 1
ATOM 812 C CA . THR A 1 102 ? 10.152 -6.527 0.836 1.00 90.00 102 THR A CA 1
ATOM 813 C C . THR A 1 102 ? 10.024 -5.670 2.091 1.00 90.00 102 THR A C 1
ATOM 815 O O . THR A 1 102 ? 9.079 -5.825 2.866 1.00 90.00 102 THR A O 1
ATOM 818 N N . GLN A 1 103 ? 10.938 -4.720 2.284 1.00 85.75 103 GLN A N 1
ATOM 819 C CA . GLN A 1 103 ? 10.914 -3.840 3.449 1.00 85.75 103 GLN A CA 1
ATOM 820 C C . GLN A 1 103 ? 9.689 -2.919 3.461 1.00 85.75 103 GLN A C 1
ATOM 822 O O . GLN A 1 103 ? 9.050 -2.773 4.503 1.00 85.75 103 GLN A O 1
ATOM 827 N N . TYR A 1 104 ? 9.323 -2.350 2.310 1.00 87.31 104 TYR A N 1
ATOM 828 C CA . TYR A 1 104 ? 8.119 -1.532 2.155 1.00 87.31 104 TYR A CA 1
ATOM 829 C C . TYR A 1 104 ? 6.833 -2.317 2.454 1.00 87.31 104 TYR A C 1
ATOM 831 O O . TYR A 1 104 ? 5.935 -1.811 3.131 1.00 87.31 104 TYR A O 1
ATOM 839 N N . THR A 1 105 ? 6.756 -3.570 2.006 1.00 91.56 105 THR A N 1
ATOM 840 C CA . THR A 1 105 ? 5.620 -4.465 2.270 1.00 91.56 105 THR A CA 1
ATOM 841 C C . THR A 1 105 ? 5.479 -4.729 3.766 1.00 91.56 105 THR A C 1
ATOM 843 O O . THR A 1 105 ? 4.417 -4.501 4.343 1.00 91.56 105 THR A O 1
ATOM 846 N N . LEU A 1 106 ? 6.564 -5.134 4.434 1.00 89.69 106 LEU A N 1
ATOM 847 C CA . LEU A 1 106 ? 6.559 -5.377 5.882 1.00 89.69 106 LEU A CA 1
ATOM 848 C C . LEU A 1 106 ? 6.197 -4.117 6.672 1.00 89.69 106 LEU A C 1
ATOM 850 O O . LEU A 1 106 ? 5.456 -4.190 7.656 1.00 89.69 106 LEU A O 1
ATOM 854 N N . LEU A 1 107 ? 6.699 -2.966 6.229 1.00 86.31 107 LEU A N 1
ATOM 855 C CA . LEU A 1 107 ? 6.370 -1.677 6.811 1.00 86.31 107 LEU A CA 1
ATOM 856 C C . LEU A 1 107 ? 4.871 -1.368 6.698 1.00 86.31 107 LEU A C 1
ATOM 858 O O . LEU A 1 107 ? 4.233 -1.020 7.693 1.00 86.31 107 LEU A O 1
ATOM 862 N N . SER A 1 108 ? 4.306 -1.546 5.504 1.00 90.06 108 SER A N 1
ATOM 863 C CA . SER A 1 108 ? 2.888 -1.320 5.225 1.00 90.06 108 SER A CA 1
ATOM 864 C C . SER A 1 108 ? 1.992 -2.217 6.079 1.00 90.06 108 SER A C 1
ATOM 866 O O . SER A 1 108 ? 1.053 -1.719 6.696 1.00 90.06 108 SER A O 1
ATOM 868 N N . ILE A 1 109 ? 2.327 -3.507 6.211 1.00 92.50 109 ILE A N 1
ATOM 869 C CA . ILE A 1 109 ? 1.587 -4.458 7.058 1.00 92.50 109 ILE A CA 1
ATOM 870 C C . ILE A 1 109 ? 1.622 -4.028 8.530 1.00 92.50 109 ILE A C 1
ATOM 872 O O . ILE A 1 109 ? 0.583 -3.991 9.189 1.00 92.50 109 ILE A O 1
ATOM 876 N N . ARG A 1 110 ? 2.797 -3.668 9.066 1.00 87.69 110 ARG A N 1
ATOM 877 C CA . ARG A 1 110 ? 2.915 -3.204 10.461 1.00 87.69 110 ARG A CA 1
ATOM 878 C C . ARG A 1 110 ? 2.099 -1.945 10.713 1.00 87.69 110 ARG A C 1
ATOM 880 O O . ARG A 1 110 ? 1.431 -1.835 11.740 1.00 87.69 110 ARG A O 1
ATOM 887 N N . GLN A 1 111 ? 2.157 -0.994 9.787 1.00 86.50 111 GLN A N 1
ATOM 888 C CA . GLN A 1 111 ? 1.419 0.250 9.916 1.00 86.50 111 GLN A CA 1
ATOM 889 C C . GLN A 1 111 ? -0.087 0.021 9.841 1.00 86.50 111 GLN A C 1
ATOM 891 O O . GLN A 1 111 ? -0.809 0.573 10.666 1.00 86.50 111 GLN A O 1
ATOM 896 N N . TRP A 1 112 ? -0.548 -0.831 8.928 1.00 92.06 112 TRP A N 1
ATOM 897 C CA . TRP A 1 112 ? -1.944 -1.247 8.872 1.00 92.06 112 TRP A CA 1
ATOM 898 C C . TRP A 1 112 ? -2.407 -1.856 10.203 1.00 92.06 112 TRP A C 1
ATOM 900 O O . TRP A 1 112 ? -3.394 -1.390 10.765 1.00 92.06 112 TRP A O 1
ATOM 910 N N . LEU A 1 113 ? -1.654 -2.802 10.778 1.00 91.19 113 LEU A N 1
ATOM 911 C CA . LEU A 1 113 ? -1.981 -3.405 12.080 1.00 91.19 113 LEU A CA 1
ATOM 912 C C . LEU A 1 113 ? -2.087 -2.366 13.208 1.00 91.19 113 LEU A C 1
ATOM 914 O O . LEU A 1 113 ? -2.975 -2.454 14.060 1.00 91.19 113 LEU A O 1
ATOM 918 N N . LEU A 1 114 ? -1.199 -1.368 13.220 1.00 86.62 114 LEU A N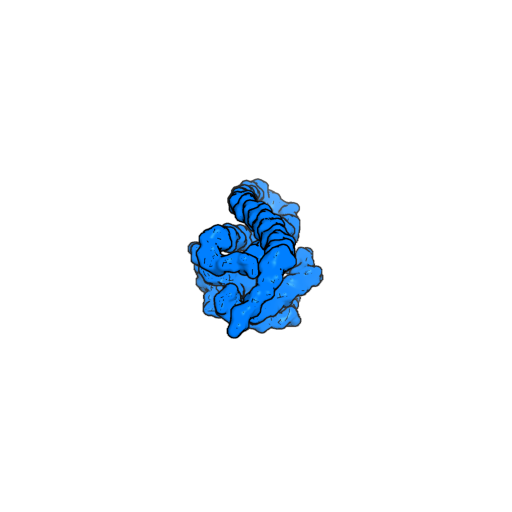 1
ATOM 919 C CA . LEU A 1 114 ? -1.262 -0.264 14.178 1.00 86.62 114 LEU A CA 1
ATOM 920 C C . LEU A 1 114 ? -2.529 0.580 13.983 1.00 86.62 114 LEU A C 1
ATOM 922 O O . LEU A 1 114 ? -3.181 0.940 14.965 1.00 86.62 114 LEU A O 1
ATOM 926 N N . VAL A 1 115 ? -2.891 0.884 12.735 1.00 89.12 115 VAL A N 1
ATOM 927 C CA . VAL A 1 115 ? -4.102 1.652 12.421 1.00 89.12 115 VAL A CA 1
ATOM 928 C C . VAL A 1 115 ? -5.363 0.880 12.793 1.00 89.12 115 VAL A C 1
ATOM 930 O O . VAL A 1 115 ? -6.234 1.461 13.434 1.00 89.12 115 VAL A O 1
ATOM 933 N N . GLU A 1 116 ? -5.437 -0.421 12.510 1.00 91.19 116 GLU A N 1
ATOM 934 C CA . GLU A 1 116 ? -6.545 -1.283 12.949 1.00 91.19 116 GLU A CA 1
ATOM 935 C C . GLU A 1 116 ? -6.686 -1.294 14.475 1.00 91.19 116 GLU A C 1
ATOM 937 O O . GLU A 1 116 ? -7.791 -1.189 15.015 1.00 91.19 116 GLU A O 1
ATOM 942 N N . ARG A 1 117 ? -5.561 -1.347 15.200 1.00 88.44 117 ARG A N 1
ATOM 943 C CA . ARG A 1 117 ? -5.568 -1.246 16.662 1.00 88.44 117 ARG A CA 1
ATOM 944 C C . ARG A 1 117 ? -6.090 0.110 17.135 1.00 88.44 117 ARG A C 1
ATOM 946 O O . ARG A 1 117 ? -6.933 0.145 18.023 1.00 88.44 117 ARG A O 1
ATOM 953 N N . ILE A 1 118 ? -5.631 1.216 16.546 1.00 87.75 118 ILE A N 1
ATOM 954 C CA . ILE A 1 118 ? -6.110 2.568 16.885 1.00 87.75 118 ILE A CA 1
ATOM 955 C C . ILE A 1 118 ? -7.606 2.705 16.584 1.00 87.75 118 ILE A C 1
ATOM 957 O O . ILE A 1 118 ? -8.350 3.230 17.411 1.00 87.75 118 ILE A O 1
ATOM 961 N N . LYS A 1 119 ? -8.054 2.213 15.426 1.00 89.50 119 LYS A N 1
ATOM 962 C CA . LYS A 1 119 ? -9.461 2.197 15.020 1.00 89.50 119 LYS A CA 1
ATOM 963 C C . LYS A 1 119 ? -10.318 1.506 16.082 1.00 89.50 119 LYS A C 1
ATOM 965 O O . LYS A 1 119 ? -11.283 2.092 16.569 1.00 89.50 119 LYS A O 1
ATOM 970 N N . LYS A 1 120 ? -9.904 0.309 16.510 1.00 89.56 120 LYS A N 1
ATOM 971 C CA . LYS A 1 120 ? -10.594 -0.497 17.524 1.00 89.56 120 LYS A CA 1
ATOM 972 C C . LYS A 1 120 ? -10.551 0.120 18.926 1.00 89.56 120 LYS A C 1
ATOM 974 O O . LYS A 1 120 ? -11.596 0.299 19.543 1.00 89.56 120 LYS A O 1
ATOM 979 N N . ASP A 1 121 ? -9.362 0.440 19.432 1.00 89.62 121 ASP A N 1
ATOM 980 C CA . ASP A 1 121 ? -9.158 0.834 20.833 1.00 89.62 121 ASP A CA 1
ATOM 981 C C . ASP A 1 121 ? -9.633 2.272 21.105 1.00 89.62 121 ASP A C 1
ATOM 983 O O . ASP A 1 121 ? -10.027 2.599 22.224 1.00 89.62 121 ASP A O 1
ATOM 987 N N . CYS A 1 122 ? -9.619 3.135 20.084 1.00 89.06 122 CYS A N 1
ATOM 988 C CA . CYS A 1 122 ? -9.951 4.555 20.215 1.00 89.06 122 CYS A CA 1
ATOM 989 C C . CYS A 1 122 ? -11.268 4.949 19.545 1.00 89.06 122 CYS A C 1
ATOM 991 O O . CYS A 1 122 ? -11.620 6.126 19.593 1.00 89.06 122 CYS A O 1
ATOM 993 N N . SER A 1 123 ? -11.979 4.002 18.916 1.00 88.00 123 SER A N 1
ATOM 994 C CA . SER A 1 123 ? -13.222 4.269 18.173 1.00 88.00 123 SER A CA 1
ATOM 995 C C . SER A 1 123 ? -13.058 5.396 17.142 1.00 88.00 123 SER A C 1
ATOM 997 O O . SER A 1 123 ? -13.933 6.249 16.996 1.00 88.00 123 SER A O 1
ATOM 999 N N . LYS A 1 124 ? -11.897 5.443 16.473 1.00 86.19 124 LYS A N 1
ATOM 1000 C CA . LYS A 1 124 ? -11.655 6.405 15.394 1.00 86.19 124 LYS A CA 1
ATOM 1001 C C . LYS A 1 124 ? -12.298 5.895 14.116 1.00 86.19 124 LYS A C 1
ATOM 1003 O O . LYS A 1 124 ? -12.146 4.728 13.771 1.00 86.19 124 LYS A O 1
ATOM 1008 N N . ASP A 1 125 ? -12.954 6.797 13.408 1.00 87.81 125 ASP A N 1
ATOM 1009 C CA . ASP A 1 125 ? -13.546 6.508 12.113 1.00 87.81 125 ASP A CA 1
ATOM 1010 C C . ASP A 1 125 ? -12.472 6.681 11.030 1.00 87.81 125 ASP A C 1
ATOM 1012 O O . ASP A 1 125 ? -12.199 7.783 10.560 1.00 87.81 125 ASP A O 1
ATOM 1016 N N . ILE A 1 126 ? -11.738 5.596 10.775 1.00 90.44 126 ILE A N 1
ATOM 1017 C CA . ILE A 1 126 ? -10.668 5.515 9.776 1.00 90.44 126 ILE A CA 1
ATOM 1018 C C . ILE A 1 126 ? -10.982 4.326 8.879 1.00 90.44 126 ILE A C 1
ATOM 1020 O O . ILE A 1 126 ? -11.207 3.210 9.363 1.00 90.44 126 ILE A O 1
ATOM 1024 N N . THR A 1 127 ? -10.945 4.545 7.571 1.00 92.19 127 THR A N 1
ATOM 1025 C CA . THR A 1 127 ? -11.042 3.473 6.588 1.00 92.19 127 THR A CA 1
ATOM 1026 C C . THR A 1 127 ? -9.661 3.056 6.112 1.00 92.19 127 THR A C 1
ATOM 1028 O O . THR A 1 127 ? -8.871 3.873 5.638 1.00 92.19 127 THR A O 1
ATOM 1031 N N . THR A 1 128 ? -9.378 1.763 6.229 1.00 93.88 128 THR A N 1
ATOM 1032 C CA . THR A 1 128 ? -8.164 1.149 5.698 1.00 93.88 128 THR A CA 1
ATOM 1033 C C . THR A 1 128 ? -8.475 0.468 4.372 1.00 93.88 128 THR A C 1
ATOM 1035 O O . THR A 1 128 ? -9.492 -0.216 4.220 1.00 93.88 128 THR A O 1
ATOM 1038 N N . VAL A 1 129 ? -7.594 0.675 3.396 1.00 95.75 129 VAL A N 1
ATOM 1039 C CA . VAL A 1 129 ? -7.657 0.028 2.085 1.00 95.75 129 VAL A CA 1
ATOM 1040 C C . VAL A 1 129 ? -6.347 -0.702 1.848 1.00 95.75 129 VAL A C 1
ATOM 1042 O O . VAL A 1 129 ? -5.303 -0.069 1.701 1.00 95.75 129 VAL A O 1
ATOM 1045 N N . LEU A 1 130 ? -6.389 -2.028 1.801 1.00 97.19 130 LEU A N 1
ATOM 1046 C CA . LEU A 1 130 ? -5.267 -2.830 1.323 1.00 97.19 130 LEU A CA 1
ATOM 1047 C C . LEU A 1 130 ? -5.420 -3.009 -0.182 1.00 97.19 130 LEU A C 1
ATOM 1049 O O . LEU A 1 130 ? -6.490 -3.391 -0.645 1.00 97.19 130 LEU A O 1
ATOM 1053 N N . PHE A 1 131 ? -4.365 -2.734 -0.935 1.00 97.25 131 PHE A N 1
ATOM 1054 C CA . PHE A 1 131 ? -4.328 -2.899 -2.377 1.00 97.25 131 PHE A CA 1
ATOM 1055 C C . PHE A 1 131 ? -3.258 -3.920 -2.741 1.00 97.25 131 PHE A C 1
ATOM 1057 O O . PHE A 1 131 ? -2.067 -3.666 -2.591 1.00 97.25 131 P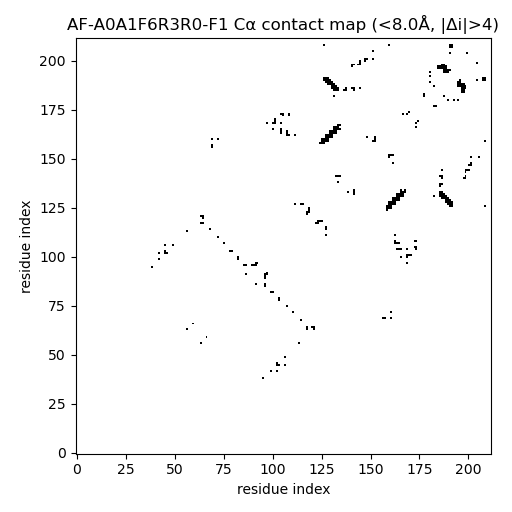HE A O 1
ATOM 1064 N N . PHE A 1 132 ? -3.700 -5.074 -3.223 1.00 97.75 132 PHE A N 1
ATOM 1065 C CA . PHE A 1 132 ? -2.846 -6.142 -3.716 1.00 97.75 132 PHE A CA 1
ATOM 1066 C C . PHE A 1 132 ? -2.709 -6.010 -5.230 1.00 97.75 132 PHE A C 1
ATOM 1068 O O . PHE A 1 132 ? -3.704 -6.108 -5.955 1.00 97.75 132 PHE A O 1
ATOM 1075 N N . TYR A 1 133 ? -1.482 -5.784 -5.692 1.00 95.94 133 TYR A N 1
ATOM 1076 C CA . TYR A 1 133 ? -1.158 -5.589 -7.104 1.00 95.94 133 TYR A CA 1
ATOM 1077 C C . TYR A 1 133 ? -0.035 -6.521 -7.546 1.00 95.94 133 TYR A C 1
ATOM 1079 O O . TYR A 1 133 ? 0.709 -7.031 -6.714 1.00 95.94 133 TYR A O 1
ATOM 1087 N N . SER A 1 134 ? 0.087 -6.742 -8.852 1.00 93.62 134 SER A N 1
ATOM 1088 C CA . SER A 1 134 ? 1.241 -7.411 -9.455 1.00 93.62 134 SER A CA 1
ATOM 1089 C C . SER A 1 134 ? 1.818 -6.518 -10.541 1.00 93.62 134 SER A C 1
ATOM 1091 O O . SER A 1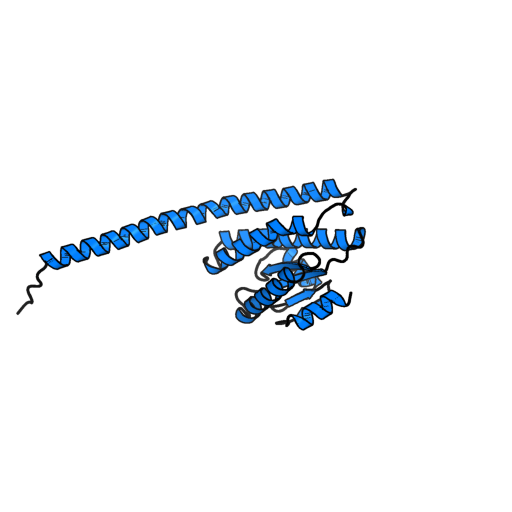 134 ? 1.087 -5.853 -11.284 1.00 93.62 134 SER A O 1
ATOM 1093 N N . ASN A 1 135 ? 3.143 -6.522 -10.633 1.00 88.50 135 ASN A N 1
ATOM 1094 C CA . ASN A 1 135 ? 3.857 -5.888 -11.730 1.00 88.50 135 ASN A CA 1
ATOM 1095 C C . ASN A 1 135 ? 3.981 -6.804 -12.953 1.00 88.50 135 ASN A C 1
ATOM 1097 O O . ASN A 1 135 ? 4.414 -6.327 -14.000 1.00 88.50 135 ASN A O 1
ATOM 1101 N N . ASP A 1 136 ? 3.603 -8.079 -12.856 1.00 88.31 136 ASP A N 1
ATOM 1102 C CA . ASP A 1 136 ? 3.705 -9.072 -13.927 1.00 88.31 136 ASP A CA 1
ATOM 1103 C C . ASP A 1 136 ? 2.342 -9.412 -14.534 1.00 88.31 136 ASP A C 1
ATOM 1105 O O . ASP A 1 136 ? 2.191 -9.401 -15.762 1.00 88.31 136 ASP A O 1
ATOM 1109 N N . GLU A 1 137 ? 1.333 -9.621 -13.693 1.00 89.56 137 GLU A N 1
ATOM 1110 C CA . GLU A 1 137 ? -0.033 -9.932 -14.108 1.00 89.56 137 GLU A CA 1
ATOM 1111 C C . GLU A 1 137 ? -0.914 -8.679 -14.141 1.00 89.56 137 GLU A C 1
ATOM 1113 O O . GLU A 1 137 ? -0.738 -7.759 -13.350 1.00 89.56 137 GLU A O 1
ATOM 1118 N N . ASN A 1 138 ? -1.875 -8.625 -15.072 1.00 90.50 138 ASN A N 1
ATOM 1119 C CA . ASN A 1 138 ? -2.912 -7.582 -15.142 1.00 90.50 138 ASN A CA 1
ATOM 1120 C C . ASN A 1 138 ? -2.408 -6.125 -15.019 1.00 90.50 138 ASN A C 1
ATOM 1122 O O . ASN A 1 138 ? -3.141 -5.261 -14.538 1.00 90.50 138 ASN A O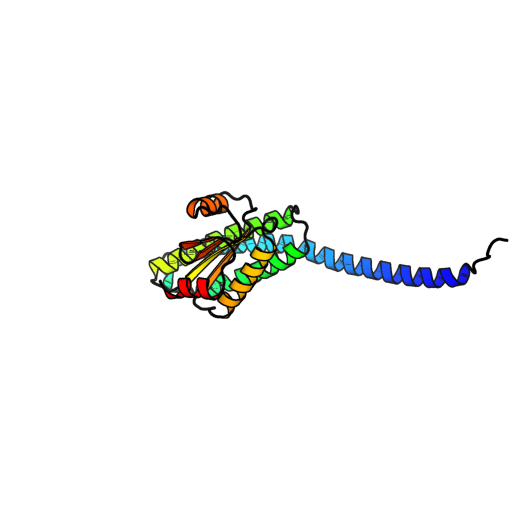 1
ATOM 1126 N N . LYS A 1 139 ? -1.187 -5.834 -15.501 1.00 89.56 139 LYS A N 1
ATOM 1127 C CA . LYS A 1 139 ? -0.473 -4.556 -15.289 1.00 89.56 139 LYS A CA 1
ATOM 1128 C C . LYS A 1 139 ? -1.341 -3.313 -15.495 1.00 89.56 139 LYS A C 1
ATOM 1130 O O . LYS A 1 139 ? -1.416 -2.479 -14.607 1.00 89.56 139 LYS A O 1
ATOM 1135 N N . GLY A 1 140 ? -2.062 -3.230 -16.617 1.00 93.62 140 GLY A N 1
ATOM 1136 C CA . GLY A 1 140 ? -2.921 -2.075 -16.906 1.00 93.62 140 GLY A CA 1
ATOM 1137 C C . GLY A 1 140 ? -4.047 -1.882 -15.884 1.00 93.62 140 GLY A C 1
ATOM 1138 O O . GLY A 1 140 ? -4.290 -0.767 -15.446 1.00 93.62 140 GLY A O 1
ATOM 1139 N N . ALA A 1 141 ? -4.685 -2.967 -15.434 1.00 96.06 141 ALA A N 1
ATOM 1140 C CA . ALA A 1 141 ? -5.713 -2.885 -14.397 1.00 96.06 141 ALA A CA 1
ATOM 1141 C C . ALA A 1 141 ? -5.116 -2.538 -13.021 1.00 96.06 141 ALA A C 1
ATOM 1143 O O . ALA A 1 141 ? -5.746 -1.819 -12.252 1.00 96.06 141 ALA A O 1
ATOM 1144 N N . ASN A 1 142 ? -3.910 -3.022 -12.712 1.00 95.38 142 ASN A N 1
ATOM 1145 C CA . ASN A 1 142 ? -3.186 -2.664 -11.490 1.00 95.38 142 ASN A CA 1
ATOM 1146 C C . ASN A 1 142 ? -2.792 -1.174 -11.479 1.00 95.38 142 ASN A C 1
ATOM 1148 O O . ASN A 1 142 ? -3.025 -0.489 -10.484 1.00 95.38 142 ASN A O 1
ATOM 1152 N N . GLU A 1 143 ? -2.273 -0.649 -12.591 1.00 93.12 143 GLU A N 1
ATOM 1153 C CA . GLU A 1 143 ? -1.955 0.777 -12.753 1.00 93.12 143 GLU A CA 1
ATOM 1154 C C . GLU A 1 143 ? -3.212 1.655 -12.635 1.00 93.12 143 GLU A C 1
ATOM 1156 O O . GLU A 1 143 ? -3.238 2.593 -11.835 1.00 93.12 143 GLU A O 1
ATOM 1161 N N . ASP A 1 144 ? -4.284 1.308 -13.356 1.00 96.06 144 ASP A N 1
ATOM 1162 C CA . ASP A 1 144 ? -5.566 2.021 -13.294 1.00 96.06 144 ASP A CA 1
ATOM 1163 C C . ASP A 1 144 ? -6.135 2.031 -11.868 1.00 96.06 144 ASP A C 1
ATOM 1165 O O . ASP A 1 144 ? -6.614 3.062 -11.384 1.00 96.06 144 ASP A O 1
ATOM 1169 N N . GLN A 1 145 ? -6.052 0.899 -11.161 1.00 97.19 145 GLN A N 1
ATOM 1170 C CA . GLN A 1 145 ? -6.496 0.810 -9.774 1.00 97.19 145 GLN A CA 1
ATOM 1171 C C . GLN A 1 145 ? -5.674 1.718 -8.852 1.00 97.19 145 GLN A C 1
ATOM 1173 O O . GLN A 1 145 ? -6.256 2.365 -7.977 1.00 97.19 145 GLN A O 1
ATOM 1178 N N . GLY A 1 146 ? -4.356 1.794 -9.060 1.00 93.75 146 GLY A N 1
ATOM 1179 C CA . GLY A 1 146 ? -3.465 2.709 -8.347 1.00 93.75 146 GLY A CA 1
ATOM 1180 C C . GLY A 1 146 ? -3.895 4.168 -8.505 1.00 93.75 146 GLY A C 1
ATOM 1181 O O . GLY A 1 146 ? -4.098 4.853 -7.504 1.00 93.75 146 GLY A O 1
ATOM 1182 N N . TYR A 1 147 ? -4.162 4.618 -9.736 1.00 94.00 147 TYR A N 1
ATOM 1183 C CA . TYR A 1 147 ? -4.639 5.985 -9.992 1.00 94.00 147 TYR A CA 1
ATOM 1184 C C . TYR A 1 147 ? -5.989 6.289 -9.336 1.00 94.00 147 TYR A C 1
ATOM 1186 O O . TYR A 1 147 ? -6.213 7.393 -8.832 1.00 94.00 147 TYR A O 1
ATOM 1194 N N . ILE A 1 148 ? -6.901 5.316 -9.324 1.00 96.31 148 ILE A N 1
ATOM 1195 C CA . ILE A 1 148 ? -8.189 5.456 -8.639 1.00 96.31 148 ILE A CA 1
ATOM 1196 C C . ILE A 1 148 ? -7.975 5.620 -7.129 1.00 96.31 148 ILE A C 1
ATOM 1198 O O . ILE A 1 148 ? -8.630 6.457 -6.509 1.00 96.31 148 ILE A O 1
ATOM 1202 N N . LEU A 1 149 ? -7.064 4.853 -6.529 1.00 94.31 149 LEU A N 1
ATOM 1203 C CA . LEU A 1 149 ? -6.770 4.948 -5.098 1.00 94.31 149 LEU A CA 1
ATOM 1204 C C . LEU A 1 149 ? -6.053 6.245 -4.726 1.00 94.31 149 LEU A C 1
ATOM 1206 O O . LEU A 1 149 ? -6.364 6.802 -3.675 1.00 94.31 149 LEU A O 1
ATOM 1210 N N . ASP A 1 150 ? -5.169 6.755 -5.584 1.00 91.06 150 ASP A N 1
ATOM 1211 C CA . ASP A 1 150 ? -4.561 8.078 -5.412 1.00 91.06 150 ASP A CA 1
ATOM 1212 C C . ASP A 1 150 ? -5.639 9.171 -5.389 1.00 91.06 150 ASP A C 1
ATOM 1214 O O . ASP A 1 150 ? -5.661 10.003 -4.482 1.00 91.06 150 ASP A O 1
ATOM 1218 N N . TYR A 1 151 ? -6.607 9.118 -6.315 1.00 93.44 151 TYR A N 1
ATOM 1219 C CA . TYR A 1 151 ? -7.755 10.032 -6.314 1.00 93.44 151 TYR A CA 1
ATOM 1220 C C . TYR A 1 151 ? -8.567 9.952 -5.011 1.00 93.44 151 TYR A C 1
ATOM 1222 O O . TYR A 1 151 ? -8.948 10.983 -4.455 1.00 93.44 151 TYR A O 1
ATOM 1230 N N . ILE A 1 152 ? -8.840 8.741 -4.515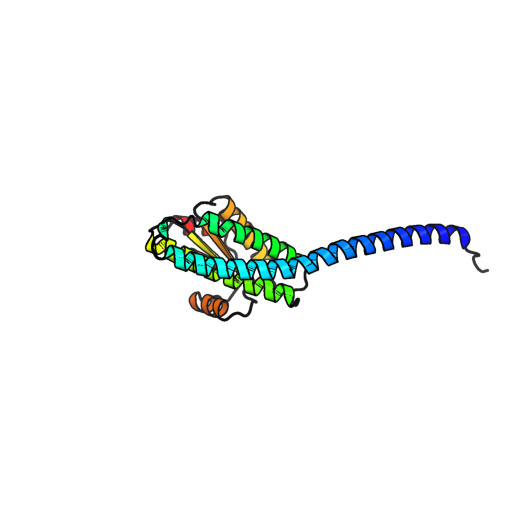 1.00 93.50 152 ILE A N 1
ATOM 1231 C CA . ILE A 1 152 ? -9.575 8.536 -3.259 1.00 93.50 152 ILE A CA 1
ATOM 1232 C C . ILE A 1 152 ? -8.788 9.083 -2.062 1.00 93.50 152 ILE A C 1
ATOM 1234 O O . ILE A 1 152 ? -9.370 9.759 -1.214 1.00 93.50 152 ILE A O 1
ATOM 1238 N N . TYR A 1 153 ? -7.481 8.825 -2.001 1.00 89.00 153 TYR A N 1
ATOM 1239 C CA . TYR A 1 153 ? -6.607 9.311 -0.936 1.00 89.00 153 TYR A CA 1
ATOM 1240 C C . TYR A 1 153 ? -6.556 10.844 -0.904 1.00 89.00 153 TYR A C 1
ATOM 1242 O O . TYR A 1 153 ? -6.779 11.445 0.145 1.00 89.00 153 TYR A O 1
ATOM 1250 N N . ASP A 1 154 ? -6.356 11.484 -2.059 1.00 89.50 154 ASP A N 1
ATOM 1251 C CA . ASP A 1 154 ? -6.307 12.946 -2.169 1.00 89.50 154 ASP A CA 1
ATOM 1252 C C . ASP A 1 154 ? -7.653 13.604 -1.825 1.00 89.50 154 ASP A C 1
ATOM 1254 O O . ASP A 1 154 ? -7.699 14.718 -1.298 1.00 89.50 154 ASP A O 1
ATOM 1258 N N . LYS A 1 155 ? -8.766 12.920 -2.113 1.00 92.44 155 LYS A N 1
ATOM 1259 C CA . LYS A 1 155 ? -10.118 13.406 -1.815 1.00 92.44 155 LYS A CA 1
ATOM 1260 C C . LYS A 1 155 ? -10.494 13.260 -0.338 1.00 92.44 155 LYS A C 1
ATOM 1262 O O . LYS A 1 155 ? -11.270 14.077 0.160 1.00 92.44 155 LYS A O 1
ATOM 1267 N N . TYR A 1 156 ? -9.961 12.252 0.354 1.00 91.44 156 TYR A N 1
ATOM 1268 C CA . TYR A 1 156 ? -10.310 11.914 1.740 1.00 91.44 156 TYR A CA 1
ATOM 1269 C C . TYR A 1 156 ? -9.075 11.710 2.647 1.00 91.44 156 TYR A C 1
ATOM 1271 O O . TYR A 1 156 ? -8.965 10.671 3.307 1.00 91.44 156 TYR A O 1
ATOM 1279 N N . PRO A 1 157 ? -8.162 12.699 2.737 1.00 85.75 157 PRO A N 1
ATOM 1280 C CA . PRO A 1 157 ? -6.849 12.530 3.370 1.00 85.75 157 PRO A CA 1
ATOM 1281 C C . PRO A 1 157 ? -6.907 12.311 4.888 1.00 85.75 157 PRO A C 1
ATOM 1283 O O . PRO A 1 157 ? -5.989 11.724 5.448 1.00 85.75 157 PRO A O 1
ATOM 1286 N N . ASP A 1 158 ? -7.986 12.749 5.544 1.00 85.31 158 ASP A N 1
ATOM 1287 C CA . ASP A 1 158 ? -8.185 12.636 6.997 1.00 85.31 158 ASP A CA 1
ATOM 1288 C C . ASP A 1 158 ? -9.049 11.427 7.396 1.00 85.31 158 ASP A C 1
ATOM 1290 O O . ASP A 1 158 ? -9.451 11.296 8.553 1.00 85.31 158 ASP A O 1
ATOM 1294 N N . PHE A 1 159 ? -9.388 10.560 6.436 1.00 86.44 159 PHE A N 1
ATOM 1295 C CA . PHE A 1 159 ? -10.304 9.438 6.652 1.00 86.44 159 PHE A CA 1
ATOM 1296 C C . PHE A 1 159 ? -9.796 8.122 6.076 1.00 86.44 159 PHE A C 1
ATOM 1298 O O . PHE A 1 159 ? -10.012 7.064 6.666 1.00 86.44 159 PHE A O 1
ATOM 1305 N N . VAL A 1 160 ? -9.131 8.176 4.922 1.00 90.88 160 VAL A N 1
ATOM 1306 C CA . VAL A 1 160 ? -8.725 6.989 4.174 1.00 90.88 160 VAL A CA 1
ATOM 1307 C C . VAL A 1 160 ? -7.218 6.818 4.239 1.00 90.88 160 VAL A C 1
ATOM 1309 O O . VAL A 1 160 ? -6.456 7.729 3.927 1.00 90.88 160 VAL A O 1
ATOM 1312 N N . VAL A 1 161 ? -6.783 5.610 4.584 1.00 90.31 161 VAL A N 1
ATOM 1313 C CA . VAL A 1 161 ? -5.381 5.207 4.497 1.00 90.31 161 VAL A CA 1
ATOM 1314 C C . VAL A 1 161 ? -5.267 3.997 3.583 1.00 90.31 161 VAL A C 1
ATOM 1316 O O . VAL A 1 161 ? -5.908 2.970 3.804 1.00 90.31 161 VAL A O 1
ATOM 1319 N N . THR A 1 162 ? -4.427 4.114 2.558 1.00 91.38 162 THR A N 1
ATOM 1320 C CA . THR A 1 162 ? -4.186 3.061 1.567 1.00 91.38 162 THR A CA 1
ATOM 1321 C C . THR A 1 162 ? -2.850 2.361 1.828 1.00 91.38 162 THR A C 1
ATOM 1323 O O . THR A 1 162 ? -1.872 2.992 2.233 1.00 91.38 162 THR A O 1
ATOM 1326 N N . TYR A 1 163 ? -2.768 1.056 1.588 1.00 93.25 163 TYR A N 1
ATOM 1327 C CA . TYR A 1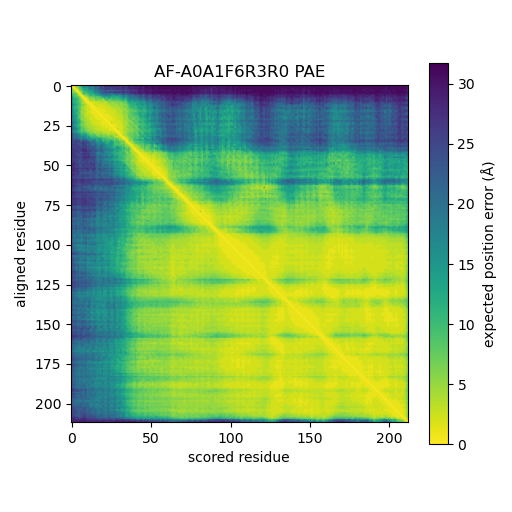 163 ? -1.546 0.259 1.695 1.00 93.25 163 TYR A CA 1
ATOM 1328 C C . TYR A 1 163 ? -1.417 -0.626 0.460 1.00 93.25 163 TYR A C 1
ATOM 1330 O O . TYR A 1 163 ? -2.134 -1.615 0.334 1.00 93.25 163 TYR A O 1
ATOM 1338 N N . ALA A 1 164 ? -0.523 -0.255 -0.455 1.0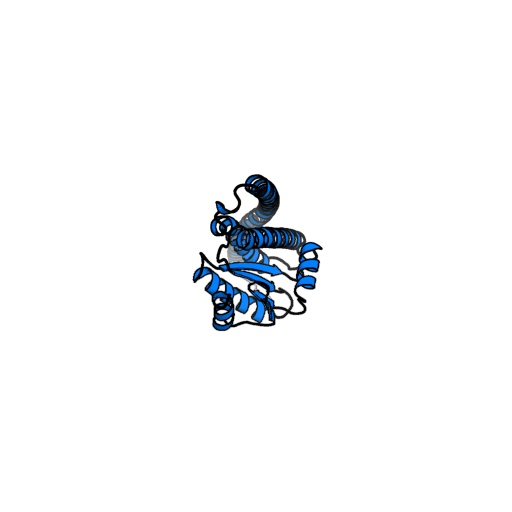0 93.44 164 ALA A N 1
ATOM 1339 C CA . ALA A 1 164 ? -0.241 -1.035 -1.653 1.00 93.44 164 ALA A CA 1
ATOM 1340 C C . ALA A 1 164 ? 0.808 -2.110 -1.346 1.00 93.44 164 ALA A C 1
ATOM 1342 O O . ALA A 1 164 ? 1.795 -1.836 -0.665 1.00 93.44 164 ALA A O 1
ATOM 1343 N N . MET A 1 165 ? 0.591 -3.331 -1.820 1.00 94.31 165 MET A N 1
ATOM 1344 C CA . MET A 1 165 ? 1.482 -4.469 -1.617 1.00 94.31 165 MET A CA 1
ATOM 1345 C C . MET A 1 165 ? 1.592 -5.257 -2.914 1.00 94.31 165 MET A C 1
ATOM 1347 O O . MET A 1 165 ? 0.583 -5.683 -3.480 1.00 94.31 165 MET A O 1
ATOM 1351 N N . ASP A 1 166 ? 2.828 -5.459 -3.352 1.00 94.56 166 ASP A N 1
ATOM 1352 C CA . ASP A 1 166 ? 3.119 -6.299 -4.501 1.00 94.56 166 ASP A CA 1
ATOM 1353 C C . ASP A 1 166 ? 3.005 -7.774 -4.087 1.00 94.56 166 ASP A C 1
ATOM 1355 O O . ASP A 1 166 ? 3.711 -8.227 -3.182 1.00 94.56 166 ASP A O 1
ATOM 1359 N N . VAL A 1 167 ? 2.092 -8.515 -4.718 1.00 95.88 167 VAL A N 1
ATOM 1360 C CA . VAL A 1 167 ? 1.779 -9.912 -4.373 1.00 95.88 167 VAL A CA 1
ATOM 1361 C C . VAL A 1 167 ? 2.893 -10.898 -4.709 1.00 95.88 167 VAL A C 1
ATOM 1363 O O . VAL A 1 167 ? 2.832 -12.032 -4.217 1.00 95.88 167 VAL A O 1
ATOM 1366 N N . ASP A 1 168 ? 3.862 -10.476 -5.524 1.00 93.50 168 ASP A N 1
ATOM 1367 C CA . ASP A 1 168 ? 4.990 -11.273 -6.008 1.00 93.50 168 ASP A CA 1
ATOM 1368 C C . ASP A 1 168 ? 6.159 -11.268 -5.004 1.00 93.50 168 ASP A C 1
ATOM 1370 O O . ASP A 1 168 ? 7.146 -11.989 -5.158 1.00 93.50 168 ASP A O 1
ATOM 1374 N N . ILE A 1 169 ? 6.050 -10.473 -3.934 1.00 93.44 169 ILE A N 1
ATOM 1375 C CA . ILE A 1 169 ? 7.038 -10.409 -2.859 1.00 93.44 169 ILE A CA 1
ATOM 1376 C C . ILE A 1 169 ? 6.871 -11.578 -1.883 1.00 93.44 169 ILE A C 1
ATOM 1378 O O . ILE A 1 169 ? 5.869 -11.712 -1.181 1.00 93.44 169 ILE A O 1
ATOM 1382 N N . ASP A 1 170 ? 7.910 -12.406 -1.782 1.00 91.81 170 ASP A N 1
ATOM 1383 C CA . ASP A 1 170 ? 7.925 -13.569 -0.898 1.00 91.81 170 ASP A CA 1
ATOM 1384 C C . ASP A 1 170 ? 8.306 -13.178 0.538 1.00 91.81 170 ASP A C 1
ATOM 1386 O O . ASP A 1 170 ? 9.480 -13.071 0.903 1.00 91.81 170 ASP A O 1
ATOM 1390 N N . THR A 1 171 ? 7.292 -12.940 1.375 1.00 93.25 171 THR A N 1
ATOM 1391 C CA . THR A 1 171 ? 7.481 -12.821 2.825 1.00 93.25 171 THR A CA 1
ATOM 1392 C C . THR A 1 171 ? 6.419 -13.608 3.584 1.00 93.25 171 THR A C 1
ATOM 1394 O O . THR A 1 171 ? 5.245 -13.561 3.209 1.00 93.25 171 THR A O 1
ATOM 1397 N N . PRO A 1 172 ? 6.764 -14.238 4.725 1.00 96.19 172 PRO A N 1
ATOM 1398 C CA . PRO A 1 172 ? 5.783 -14.951 5.543 1.00 96.19 172 PRO A CA 1
ATOM 1399 C C . PRO A 1 172 ? 4.595 -14.084 5.981 1.00 96.19 172 PRO A C 1
ATOM 1401 O O . PRO A 1 172 ? 3.477 -14.576 6.087 1.00 96.19 172 PRO A O 1
ATOM 1404 N N . ALA A 1 173 ? 4.828 -12.789 6.227 1.00 94.50 173 ALA A N 1
ATOM 1405 C CA . ALA A 1 173 ? 3.780 -11.858 6.633 1.00 94.50 173 ALA A CA 1
ATOM 1406 C C . ALA A 1 173 ? 2.795 -11.561 5.494 1.00 94.50 173 ALA A C 1
ATOM 1408 O O . ALA A 1 173 ? 1.588 -11.574 5.726 1.00 94.50 173 ALA A O 1
ATOM 1409 N N . LEU A 1 174 ? 3.293 -11.318 4.275 1.00 96.81 174 LEU A N 1
ATOM 1410 C CA . LEU A 1 174 ? 2.429 -11.088 3.118 1.00 96.81 174 LEU A CA 1
ATOM 1411 C C . LEU A 1 174 ? 1.685 -12.364 2.719 1.00 96.81 174 LEU A C 1
ATOM 1413 O O . LEU A 1 174 ? 0.498 -12.286 2.427 1.00 96.81 174 LEU A O 1
ATOM 1417 N N . ILE A 1 175 ? 2.340 -13.529 2.768 1.00 97.19 175 ILE A N 1
ATOM 1418 C CA . ILE A 1 175 ? 1.688 -14.824 2.524 1.00 97.19 175 ILE A CA 1
ATOM 1419 C C . ILE A 1 175 ? 0.520 -15.015 3.493 1.00 97.19 175 ILE A C 1
ATOM 1421 O O . ILE A 1 175 ? -0.608 -15.201 3.054 1.00 97.19 175 ILE A O 1
ATOM 1425 N N . ALA A 1 176 ? 0.756 -14.859 4.799 1.00 97.56 176 ALA A N 1
ATOM 1426 C CA . ALA A 1 176 ? -0.305 -14.988 5.794 1.00 97.56 176 ALA A CA 1
ATOM 1427 C C . ALA A 1 176 ? -1.449 -13.987 5.566 1.00 97.56 176 ALA A C 1
ATOM 1429 O O . ALA A 1 176 ? -2.613 -14.324 5.759 1.00 97.56 176 ALA A O 1
ATOM 1430 N N . LEU A 1 177 ? -1.137 -12.756 5.151 1.00 96.88 177 LEU A N 1
ATOM 1431 C CA . LEU A 1 177 ? -2.152 -11.747 4.861 1.00 96.88 177 LEU A CA 1
ATOM 1432 C C . LEU A 1 177 ? -2.978 -12.092 3.613 1.00 96.88 177 LEU A C 1
ATOM 1434 O O . LEU A 1 177 ? -4.193 -11.901 3.625 1.00 96.88 177 LEU A O 1
ATOM 1438 N N . LYS A 1 178 ? -2.334 -12.615 2.563 1.00 97.44 178 LYS A N 1
ATOM 1439 C CA . LYS A 1 178 ? -3.005 -13.123 1.360 1.00 97.44 178 LYS A CA 1
ATOM 1440 C C . LYS A 1 178 ? -3.925 -14.292 1.706 1.00 97.44 178 LYS A C 1
ATOM 1442 O O . LYS A 1 178 ? -5.052 -14.302 1.232 1.00 97.44 178 LYS A O 1
ATOM 1447 N N . ASP A 1 179 ? -3.485 -15.200 2.575 1.00 97.31 179 ASP A N 1
ATOM 1448 C CA . ASP A 1 179 ? -4.291 -16.336 3.034 1.00 97.31 179 ASP A CA 1
ATOM 1449 C C . ASP A 1 179 ? -5.496 -15.886 3.879 1.00 97.31 179 ASP A C 1
ATOM 1451 O O . ASP A 1 179 ? -6.596 -16.393 3.704 1.00 97.31 179 ASP A O 1
ATOM 1455 N N . ILE A 1 180 ? -5.326 -14.905 4.777 1.00 97.25 180 ILE A N 1
ATOM 1456 C CA . ILE A 1 180 ? -6.420 -14.378 5.622 1.00 97.25 180 ILE A CA 1
ATOM 1457 C C . ILE A 1 180 ? -7.564 -13.790 4.786 1.00 97.25 180 ILE A C 1
ATOM 1459 O O . ILE A 1 180 ? -8.722 -13.868 5.196 1.00 97.25 180 ILE A O 1
ATOM 1463 N N . TYR A 1 181 ? -7.236 -13.173 3.651 1.00 97.19 181 TYR A N 1
ATOM 1464 C CA . TYR A 1 181 ? -8.201 -12.513 2.774 1.00 97.19 181 TYR A CA 1
ATOM 1465 C C . TYR A 1 181 ? -8.448 -13.267 1.464 1.00 97.19 181 TYR A C 1
ATOM 1467 O O . TYR A 1 181 ? -9.048 -12.689 0.562 1.00 97.19 181 TYR A O 1
ATOM 1475 N N . ASP A 1 182 ? -7.994 -14.516 1.339 1.00 96.88 182 ASP A N 1
ATOM 1476 C CA . ASP A 1 182 ? -8.139 -15.342 0.135 1.00 96.88 182 ASP A CA 1
ATOM 1477 C C . ASP A 1 182 ? -7.746 -14.590 -1.160 1.00 96.88 182 ASP A C 1
ATOM 1479 O O . ASP A 1 182 ? -8.531 -14.463 -2.102 1.00 96.88 182 ASP A O 1
ATOM 1483 N N . ILE A 1 183 ? -6.550 -13.994 -1.201 1.00 96.75 183 ILE A N 1
ATOM 1484 C CA . ILE A 1 183 ? -6.088 -13.185 -2.342 1.00 96.75 183 ILE A CA 1
ATOM 1485 C C . ILE A 1 183 ? -5.521 -14.089 -3.444 1.00 96.75 183 ILE A C 1
ATOM 1487 O O . ILE A 1 183 ? -4.366 -14.514 -3.378 1.00 96.75 183 ILE A O 1
ATOM 1491 N N . GLU A 1 184 ? -6.325 -14.338 -4.480 1.00 93.31 184 GLU A N 1
ATOM 1492 C CA . GLU A 1 184 ? -5.966 -15.217 -5.607 1.00 93.31 184 GLU A CA 1
ATOM 1493 C C . GLU A 1 184 ? -5.567 -14.462 -6.884 1.00 93.31 184 GLU A C 1
ATOM 1495 O O . GLU A 1 184 ? -4.779 -14.968 -7.678 1.00 93.31 184 GLU A O 1
ATOM 1500 N N . THR A 1 185 ? -6.088 -13.250 -7.090 1.00 95.88 185 THR A N 1
ATOM 1501 C CA . THR A 1 185 ? -5.904 -12.473 -8.327 1.00 95.88 185 THR A CA 1
ATOM 1502 C C . THR A 1 185 ? -5.533 -11.021 -8.037 1.00 95.88 185 THR A C 1
ATOM 1504 O O . THR A 1 185 ? -5.764 -10.514 -6.937 1.00 95.88 185 THR A O 1
ATOM 1507 N N . THR A 1 186 ? -5.018 -10.311 -9.041 1.00 97.00 186 THR A N 1
ATOM 1508 C CA . THR A 1 186 ? -4.757 -8.861 -8.970 1.00 97.00 186 THR A CA 1
ATOM 1509 C C . THR A 1 186 ? -5.457 -8.100 -10.108 1.00 97.00 186 THR A C 1
ATOM 1511 O O . THR A 1 186 ? -5.644 -8.677 -11.182 1.00 97.00 186 THR A O 1
ATOM 1514 N N . PRO A 1 187 ? -5.853 -6.826 -9.920 1.00 97.88 187 PRO A N 1
ATOM 1515 C CA . PRO A 1 187 ? -5.872 -6.107 -8.646 1.00 97.88 187 PRO A CA 1
ATOM 1516 C C . PRO A 1 187 ? -6.925 -6.692 -7.696 1.00 97.88 187 PRO A C 1
ATOM 1518 O O . PRO A 1 187 ? -7.994 -7.110 -8.135 1.00 97.88 187 PRO A O 1
ATOM 1521 N N . THR A 1 188 ? -6.638 -6.698 -6.397 1.00 98.31 188 THR A N 1
ATOM 1522 C CA . THR A 1 188 ? -7.637 -6.995 -5.359 1.00 98.31 188 THR A CA 1
ATOM 1523 C C . THR A 1 188 ? -7.531 -5.956 -4.257 1.00 98.31 188 THR A C 1
ATOM 1525 O O . THR A 1 188 ? -6.434 -5.619 -3.808 1.00 98.31 188 THR A O 1
ATOM 1528 N N . LEU A 1 189 ? -8.675 -5.440 -3.815 1.00 98.00 189 LEU A N 1
ATOM 1529 C CA . LEU A 1 189 ? -8.765 -4.527 -2.685 1.00 98.00 189 LEU A CA 1
ATOM 1530 C C . LEU A 1 189 ? -9.334 -5.244 -1.467 1.00 98.00 189 LEU A C 1
ATOM 1532 O O . LEU A 1 189 ? -10.196 -6.109 -1.590 1.00 98.00 189 LEU A O 1
ATOM 1536 N N . VAL A 1 190 ? -8.909 -4.827 -0.283 1.00 97.56 190 VAL A N 1
ATOM 1537 C CA . VAL A 1 190 ? -9.603 -5.125 0.968 1.00 97.56 190 VAL A CA 1
ATOM 1538 C C . VAL A 1 190 ? -9.938 -3.796 1.625 1.00 97.56 190 VAL A C 1
ATOM 1540 O O . VAL A 1 190 ? -9.041 -3.078 2.061 1.00 97.56 190 VAL A O 1
ATOM 1543 N N . VAL A 1 191 ? -11.223 -3.454 1.666 1.00 95.62 191 VAL A N 1
ATOM 1544 C CA . VAL A 1 191 ? -11.721 -2.193 2.231 1.00 95.62 191 VAL A CA 1
ATOM 1545 C C . VAL A 1 191 ? -12.419 -2.510 3.545 1.00 95.62 191 VAL A C 1
ATOM 1547 O O . VAL A 1 191 ? -13.426 -3.210 3.546 1.00 95.62 191 VAL A O 1
ATOM 1550 N N . ASN A 1 192 ? -11.877 -2.036 4.673 1.00 90.12 192 ASN A N 1
ATOM 1551 C CA . ASN A 1 192 ? -12.398 -2.349 6.015 1.00 90.12 192 ASN A CA 1
ATOM 1552 C C . ASN A 1 192 ? -12.603 -3.862 6.268 1.00 90.12 192 ASN A C 1
ATOM 1554 O O . ASN A 1 192 ? -13.545 -4.272 6.942 1.00 90.12 192 ASN A O 1
ATOM 1558 N N . GLY A 1 193 ? -11.714 -4.693 5.720 1.00 91.56 193 GLY A N 1
ATOM 1559 C CA . GLY A 1 193 ? -11.774 -6.153 5.840 1.00 91.56 193 GLY A CA 1
ATOM 1560 C C . GLY A 1 193 ? -12.640 -6.854 4.786 1.00 91.56 193 GLY A C 1
ATOM 1561 O O . GLY A 1 193 ? -12.609 -8.078 4.708 1.00 91.56 193 GLY A O 1
ATOM 1562 N N . GLU A 1 194 ? -13.369 -6.119 3.942 1.00 93.94 194 GLU A N 1
ATOM 1563 C CA . GLU A 1 194 ? -14.156 -6.697 2.848 1.00 93.94 194 GLU A CA 1
ATOM 1564 C C . GLU A 1 194 ? -13.345 -6.767 1.549 1.00 93.94 194 GLU A C 1
ATOM 1566 O O . GLU A 1 194 ? -12.856 -5.752 1.048 1.00 93.94 194 GLU A O 1
ATOM 1571 N N . ARG A 1 195 ? -13.226 -7.973 0.984 1.00 95.81 195 ARG A N 1
ATOM 1572 C CA . ARG A 1 195 ? -12.494 -8.247 -0.260 1.00 95.81 195 ARG A CA 1
ATOM 1573 C C . ARG A 1 195 ? -13.294 -7.821 -1.496 1.00 95.81 195 ARG A C 1
ATOM 1575 O O . ARG A 1 195 ? -14.447 -8.222 -1.657 1.00 95.81 195 ARG A O 1
ATOM 1582 N N . LEU A 1 196 ? -12.654 -7.085 -2.402 1.00 96.19 196 LEU A N 1
ATOM 1583 C CA . LEU A 1 196 ? -13.167 -6.676 -3.711 1.00 96.19 196 LEU A CA 1
ATOM 1584 C C . LEU A 1 196 ? -12.170 -7.095 -4.795 1.00 96.19 196 LEU A C 1
ATOM 1586 O O . LEU A 1 196 ? -11.053 -6.585 -4.857 1.00 96.19 196 LEU A O 1
ATOM 1590 N N . GLU A 1 197 ? -12.576 -8.031 -5.641 1.00 96.25 197 GLU A N 1
ATOM 1591 C CA . GLU A 1 197 ? -11.717 -8.625 -6.666 1.00 96.25 197 GLU A CA 1
ATOM 1592 C C . GLU A 1 197 ? -11.842 -7.890 -8.007 1.00 96.25 197 GLU A C 1
ATOM 1594 O O . GLU A 1 197 ? -12.945 -7.536 -8.433 1.00 96.25 197 GLU A O 1
ATOM 1599 N N . GLY A 1 198 ? -10.717 -7.685 -8.692 1.00 96.62 198 GLY A N 1
ATOM 1600 C CA . GLY A 1 198 ? -10.650 -6.992 -9.975 1.00 96.62 198 GLY A CA 1
ATOM 1601 C C . GLY A 1 198 ? -10.697 -5.469 -9.846 1.00 96.62 198 GLY A C 1
ATOM 1602 O O . GLY A 1 198 ? -10.814 -4.913 -8.753 1.00 96.62 198 GLY A O 1
ATOM 1603 N N . LEU A 1 199 ? -10.596 -4.782 -10.989 1.00 97.38 199 LEU A N 1
ATOM 1604 C CA . LEU A 1 199 ? -10.582 -3.319 -11.056 1.00 97.38 199 LEU A CA 1
ATOM 1605 C C . LEU A 1 199 ? -11.891 -2.733 -10.504 1.00 97.38 199 LEU A C 1
ATOM 1607 O O . LEU A 1 199 ? -12.967 -2.953 -11.064 1.00 97.38 199 LEU A O 1
ATOM 1611 N N . GLN A 1 200 ? -11.783 -1.944 -9.439 1.00 97.69 200 GLN A N 1
ATOM 1612 C CA . GLN A 1 200 ? -12.897 -1.287 -8.770 1.00 97.69 200 GLN A CA 1
ATOM 1613 C C . GLN A 1 200 ? -12.975 0.195 -9.153 1.00 97.69 200 GLN A C 1
ATOM 1615 O O . GLN A 1 200 ? -12.010 0.940 -8.952 1.00 97.69 200 GLN A O 1
ATOM 1620 N N . PRO A 1 201 ? -14.130 0.679 -9.646 1.00 96.44 201 PRO A N 1
ATOM 1621 C CA . PRO A 1 201 ? -14.323 2.101 -9.891 1.00 96.44 201 PRO A CA 1
ATOM 1622 C C . PRO A 1 201 ? -14.410 2.878 -8.570 1.00 96.44 201 PRO A C 1
ATOM 1624 O O . PRO A 1 201 ? -14.945 2.377 -7.580 1.00 96.44 201 PRO A O 1
ATOM 1627 N N . ALA A 1 202 ? -13.985 4.147 -8.586 1.00 95.06 202 ALA A N 1
ATOM 1628 C CA . ALA A 1 202 ? -13.998 5.035 -7.415 1.00 95.06 202 ALA A CA 1
ATOM 1629 C C . ALA A 1 202 ? -15.341 5.031 -6.662 1.00 95.06 202 ALA A C 1
ATOM 1631 O O . ALA A 1 202 ? -15.367 4.921 -5.442 1.00 95.06 202 ALA A O 1
ATOM 1632 N N . VAL A 1 203 ? -16.459 5.068 -7.395 1.00 94.62 203 VAL A N 1
ATOM 1633 C CA . VAL A 1 203 ? -17.816 5.081 -6.821 1.00 94.62 203 VAL A CA 1
ATOM 1634 C C . VAL A 1 203 ? -18.107 3.833 -5.982 1.00 94.62 203 VAL A C 1
ATOM 1636 O O . VAL A 1 203 ? -18.819 3.922 -4.986 1.00 94.62 203 VAL A O 1
ATOM 1639 N N . GLU A 1 204 ? -17.593 2.664 -6.370 1.00 93.69 204 GLU A N 1
ATOM 1640 C CA . GLU A 1 204 ? -17.825 1.431 -5.611 1.00 93.69 204 GLU A CA 1
ATOM 1641 C C . GLU A 1 204 ? -16.986 1.401 -4.331 1.00 93.69 204 GLU A C 1
ATOM 1643 O O . GLU A 1 204 ? -17.489 1.031 -3.271 1.00 93.69 204 GLU A O 1
ATOM 1648 N N . ILE A 1 205 ? -15.748 1.892 -4.405 1.00 94.19 205 ILE A N 1
ATOM 1649 C CA . ILE A 1 205 ? -14.871 2.054 -3.241 1.00 94.19 205 ILE A CA 1
ATOM 1650 C C . ILE A 1 205 ? -15.489 3.057 -2.254 1.00 94.19 205 ILE A C 1
ATOM 1652 O O . ILE A 1 205 ? -15.593 2.768 -1.066 1.00 94.19 205 ILE A O 1
ATOM 1656 N N . GLU A 1 206 ? -15.981 4.202 -2.737 1.00 93.31 206 GLU A N 1
ATOM 1657 C CA . GLU A 1 206 ? -16.629 5.231 -1.911 1.00 93.31 206 GLU A CA 1
ATOM 1658 C C . GLU A 1 206 ? -17.852 4.698 -1.161 1.00 93.31 206 GLU A C 1
ATOM 1660 O O . GLU A 1 206 ? -18.023 4.998 0.019 1.00 93.31 206 GLU A O 1
ATOM 1665 N N . LYS A 1 207 ? -18.685 3.858 -1.789 1.00 92.25 207 LYS A N 1
ATOM 1666 C CA . LYS A 1 207 ? -19.801 3.220 -1.072 1.00 92.25 207 LYS A CA 1
ATOM 1667 C C . LYS A 1 207 ? -19.300 2.420 0.127 1.00 92.25 207 LYS A C 1
ATOM 1669 O O . LYS A 1 207 ? -19.881 2.520 1.199 1.00 92.25 207 LYS A O 1
ATOM 1674 N N . ARG A 1 208 ? -18.220 1.655 -0.026 1.00 90.38 208 ARG A N 1
ATOM 1675 C CA . ARG A 1 208 ? -17.652 0.842 1.063 1.00 90.38 208 ARG A CA 1
ATOM 1676 C C . ARG A 1 208 ? -17.012 1.691 2.160 1.00 90.38 208 ARG A C 1
ATOM 1678 O O . ARG A 1 208 ? -17.107 1.330 3.326 1.00 90.38 208 ARG A O 1
ATOM 1685 N N . ILE A 1 209 ? -16.434 2.835 1.796 1.00 88.44 209 ILE A N 1
ATOM 1686 C CA . ILE A 1 209 ? -15.875 3.817 2.736 1.00 88.44 209 ILE A CA 1
ATOM 1687 C C . ILE A 1 209 ? -16.969 4.411 3.645 1.00 88.44 209 ILE A C 1
ATOM 1689 O O . ILE A 1 209 ? -16.730 4.585 4.832 1.00 88.44 209 ILE A O 1
ATOM 1693 N N . PHE A 1 210 ? -18.165 4.703 3.117 1.00 82.81 210 PHE A N 1
ATOM 1694 C CA . PHE A 1 210 ? -19.218 5.429 3.854 1.00 82.81 210 PHE A CA 1
ATOM 1695 C C . PHE A 1 210 ? -20.373 4.566 4.391 1.00 82.81 210 PHE A C 1
ATOM 1697 O O . PHE A 1 210 ? -21.338 5.117 4.919 1.00 82.81 210 PHE A O 1
ATOM 1704 N N . THR A 1 211 ? -20.316 3.237 4.248 1.00 67.44 211 THR A N 1
ATOM 1705 C CA . THR A 1 211 ? -21.383 2.328 4.727 1.00 67.44 211 THR A CA 1
ATOM 1706 C C . THR A 1 211 ? -21.012 1.591 6.028 1.00 67.44 211 THR A C 1
ATOM 1708 O O . THR A 1 211 ? -21.788 0.750 6.476 1.00 67.44 211 THR A O 1
ATOM 1711 N N . SER A 1 212 ? -19.858 1.886 6.647 1.00 51.12 212 SER A N 1
ATOM 1712 C CA . SER A 1 212 ? -19.430 1.284 7.926 1.00 51.12 212 SER A CA 1
ATOM 1713 C C . SER A 1 212 ? -19.938 2.033 9.151 1.00 51.12 212 SER A C 1
ATOM 1715 O O . SER A 1 212 ? -19.743 3.267 9.175 1.00 51.12 212 SER A O 1
#

Radius of gyration: 23.56 Å; Cα contacts (8 Å, |Δi|>4): 189; chains: 1; bounding box: 62×34×87 Å

Sequence (212 aa):
MAAKLSTKRHFKTFLYVLFIFLLGVFVGNIITGRISSQFSLDQERISNYLLSMDVQMSLFESNICRVDVFKLTEDKVTLGKQLTVLEANSRPDDPELISLKTQYTLLSIRQWLLVERIKKDCSKDITTVLFFYSNDENKGANEDQGYILDYIYDKYPDFVVTYAMDVDIDTPALIALKDIYDIETTPTLVVNGERLEGLQPAVEIEKRIFTS

Secondary structure (DSSP, 8-state):
------HHHHHHHHHHHHHHHHHHHHHHHHHHHHHHHHHHHHHHHHHHHHHHHHHHHHHHTTTGGG--HHHHHHHHHHHHHHHHHHHHHS-TT-HHHHHHHHHHHHHHHHHHHHHHHHHHHHT---EEEEEEE-SSSSHHHHHHHHHHHHHHHHH-TTTEEEEEEETT---HHHHHHHHHTT--SSSEEEETTEEEESPPPHHHHHHHHH--

Nearest PDB structures (foldseek):
  2fwe-assembly1_A  TM=6.456E-01  e=4.230E-03  Escherichia coli
  4ip1-assembly1_A  TM=5.868E-01  e=3.771E-03  Escherichia coli K-12
  1vrs-assembly3_F  TM=6.062E-01  e=6.691E-03  Escherichia coli str. K-12 substr. W3110
  4ip6-assembly1_A  TM=6.072E-01  e=6.691E-03  Escherichia coli K-12
  5e37-assembly2_C  TM=4.909E-01  e=2.501E-02  Chlamydomonas reinhardtii

Mean predicted aligned error: 9.87 Å

Foldseek 3Di:
DDPPDPVVPVVVVVVVVVVVVVVVVVVVVVVVVVVVVVLVVLLVVLVVLVVVLVVVCVVCPPPLLVDQLLVNCPVLVVLVVVLVVCVVVDDPPPPSNLSSLLSSQVVLLSSVVSVVVNCVPVVDQAKEKEWEAECVPPPVLSVLLVVLVVVVCVVCVRHYDYRYHYQPRDDPSSVVVCVQLVPDDPGWMQINNRIDDTRDHNVRSVCSSPVD

Solvent-accessible surface area (backbone atoms only — not comparable to full-atom values): 11984 Å² total; per-residue (Å²): 134,83,81,80,68,69,61,76,64,56,50,55,54,51,51,52,52,50,49,53,49,52,49,51,52,52,53,48,50,56,54,52,54,52,54,62,60,45,51,63,52,49,53,51,49,49,53,52,47,54,53,49,48,56,52,46,55,64,69,27,75,86,48,53,73,79,58,60,65,62,69,65,44,49,63,53,52,54,50,50,55,52,49,54,58,46,60,77,74,50,63,89,84,36,68,67,56,48,52,50,53,46,53,52,37,56,49,43,53,54,52,49,56,51,49,54,47,41,31,66,78,53,70,46,84,63,42,46,32,42,35,38,28,33,90,82,53,54,41,70,47,24,53,52,38,47,56,41,49,51,54,51,34,74,74,32,60,91,38,44,46,79,38,76,34,61,71,82,53,92,41,76,68,54,51,51,52,32,61,76,62,67,64,85,64,53,21,25,37,29,50,76,83,46,76,42,80,43,74,66,57,60,71,62,54,50,50,63,65,72,72,116

pLDDT: mean 83.69, std 12.83, range [37.03, 98.31]